Protein AF-A0A2T8JDM4-F1 (afdb_monomer)

Structure (mmCIF, N/CA/C/O backbone):
data_AF-A0A2T8JDM4-F1
#
_entry.id   AF-A0A2T8JDM4-F1
#
loop_
_atom_site.group_PDB
_atom_site.id
_atom_site.type_symbol
_atom_site.label_atom_id
_atom_site.label_alt_id
_atom_site.label_comp_id
_atom_site.label_asym_id
_atom_site.label_entity_id
_atom_site.label_seq_id
_atom_site.pdbx_PDB_ins_code
_atom_site.Cartn_x
_atom_site.Cartn_y
_atom_site.Cartn_z
_atom_site.occupancy
_atom_site.B_iso_or_equiv
_atom_site.auth_seq_id
_atom_site.auth_comp_id
_atom_site.auth_asym_id
_atom_site.auth_atom_id
_atom_site.pdbx_PDB_model_num
ATOM 1 N N . MET A 1 1 ? 8.566 26.951 30.878 1.00 37.31 1 MET A N 1
ATOM 2 C CA . MET A 1 1 ? 9.275 27.744 31.905 1.00 37.31 1 MET A CA 1
ATOM 3 C C . MET A 1 1 ? 8.528 27.582 33.235 1.00 37.31 1 MET A C 1
ATOM 5 O O . MET A 1 1 ? 7.943 28.533 33.718 1.00 37.31 1 MET A O 1
ATOM 9 N N . ALA A 1 2 ? 8.463 26.350 33.760 1.00 45.41 2 ALA A N 1
ATOM 10 C CA . ALA A 1 2 ? 7.690 25.994 34.965 1.00 45.41 2 ALA A CA 1
ATOM 11 C C . ALA A 1 2 ? 8.352 24.861 35.787 1.00 45.41 2 ALA A C 1
ATOM 13 O O . ALA A 1 2 ? 7.748 24.304 36.689 1.00 45.41 2 ALA A O 1
ATOM 14 N N . THR A 1 3 ? 9.597 24.487 35.472 1.00 44.19 3 THR A N 1
ATOM 15 C CA . THR A 1 3 ? 10.302 23.358 36.109 1.00 44.19 3 THR A CA 1
ATOM 16 C C . THR A 1 3 ? 11.145 23.766 37.323 1.00 44.19 3 THR A C 1
ATOM 18 O O . THR A 1 3 ? 11.951 22.973 37.790 1.00 44.19 3 THR A O 1
ATOM 21 N N . PHE A 1 4 ? 11.007 25.000 37.819 1.00 45.81 4 PHE A N 1
ATOM 22 C CA . PHE A 1 4 ? 11.881 25.559 38.861 1.00 45.81 4 PHE A CA 1
ATOM 23 C C . PHE A 1 4 ? 11.129 26.377 39.922 1.00 45.81 4 PHE A C 1
ATOM 25 O O . PHE A 1 4 ? 11.673 27.339 40.457 1.00 45.81 4 PHE A O 1
ATOM 32 N N . GLU A 1 5 ? 9.888 26.010 40.246 1.00 46.06 5 GLU A N 1
ATOM 33 C CA . GLU A 1 5 ? 9.236 26.554 41.443 1.00 46.06 5 GLU A CA 1
ATOM 34 C C . GLU A 1 5 ? 9.543 25.670 42.664 1.00 46.06 5 GLU A C 1
ATOM 36 O O . GLU A 1 5 ? 9.587 24.444 42.585 1.00 46.06 5 GLU A O 1
ATOM 41 N N . ALA A 1 6 ? 9.918 26.333 43.755 1.00 46.22 6 ALA A N 1
ATOM 42 C CA . ALA A 1 6 ? 10.823 25.851 44.791 1.00 46.22 6 ALA A CA 1
ATOM 43 C C . ALA A 1 6 ? 10.269 24.713 45.672 1.00 46.22 6 ALA A C 1
ATOM 45 O O . ALA A 1 6 ? 9.201 24.822 46.269 1.00 46.22 6 ALA A O 1
ATOM 46 N N . VAL A 1 7 ? 11.065 23.650 45.834 1.00 50.78 7 VAL A N 1
ATOM 47 C CA . VAL A 1 7 ? 10.802 22.542 46.766 1.00 50.78 7 VAL A CA 1
ATOM 48 C C . VAL A 1 7 ? 11.234 22.940 48.182 1.00 50.78 7 VAL A C 1
ATOM 50 O O . VAL A 1 7 ? 12.425 23.120 48.440 1.00 50.78 7 VAL A O 1
ATOM 53 N N . GLY A 1 8 ? 10.267 23.046 49.099 1.00 48.44 8 GLY A N 1
ATOM 54 C CA . GLY A 1 8 ? 10.493 23.191 50.540 1.00 48.44 8 GLY A CA 1
ATOM 55 C C . GLY A 1 8 ? 11.137 21.948 51.173 1.00 48.44 8 GLY A C 1
ATOM 56 O O . GLY A 1 8 ? 10.937 20.815 50.729 1.00 48.44 8 GLY A O 1
ATOM 57 N N . GLU A 1 9 ? 11.956 22.167 52.202 1.00 45.47 9 GLU A N 1
ATOM 58 C CA . GLU A 1 9 ? 12.698 21.132 52.928 1.00 45.47 9 GLU A CA 1
ATOM 59 C C . GLU A 1 9 ? 11.760 20.162 53.669 1.00 45.47 9 GLU A C 1
ATOM 61 O O . GLU A 1 9 ? 11.000 20.583 54.535 1.00 45.47 9 GLU A O 1
ATOM 66 N N . GLY A 1 10 ? 11.839 18.854 53.369 1.00 55.75 10 GLY A N 1
ATOM 67 C CA . GLY A 1 10 ? 11.250 17.829 54.246 1.00 55.75 10 GLY A CA 1
ATOM 68 C C . GLY A 1 10 ? 10.734 16.521 53.634 1.00 55.75 10 GLY A C 1
ATOM 69 O O . GLY A 1 10 ? 10.258 15.687 54.395 1.00 55.75 10 GLY A O 1
ATOM 70 N N . VAL A 1 11 ? 10.811 16.289 52.316 1.00 53.16 11 VAL A N 1
ATOM 71 C CA . VAL A 1 11 ? 10.250 15.064 51.696 1.00 53.16 11 VAL A CA 1
ATOM 72 C C . VAL A 1 11 ? 11.348 14.145 51.150 1.00 53.16 11 VAL A C 1
ATOM 74 O O . VAL A 1 11 ? 12.283 14.601 50.489 1.00 53.16 11 VAL A O 1
ATOM 77 N N . THR A 1 12 ? 11.235 12.849 51.453 1.00 55.25 12 THR A N 1
ATOM 78 C CA . THR A 1 12 ? 12.280 11.822 51.301 1.00 55.25 12 THR A CA 1
ATOM 79 C C . THR A 1 12 ? 12.582 11.398 49.860 1.00 55.25 12 THR A C 1
ATOM 81 O O . THR A 1 12 ? 13.657 10.856 49.639 1.00 55.25 12 THR A O 1
ATOM 84 N N . ASP A 1 13 ? 11.744 11.734 48.870 1.00 61.16 13 ASP A N 1
ATOM 85 C CA . ASP A 1 13 ? 11.954 11.358 47.457 1.00 61.16 13 ASP A CA 1
ATOM 86 C C . ASP A 1 13 ? 11.773 12.538 46.482 1.00 61.16 13 ASP A C 1
ATOM 88 O O . ASP A 1 13 ? 10.834 12.612 45.686 1.00 61.16 13 ASP A O 1
ATOM 92 N N . LYS A 1 14 ? 12.719 13.487 46.521 1.00 61.12 14 LYS A N 1
ATOM 93 C CA . LYS A 1 14 ? 12.705 14.718 45.701 1.00 61.12 14 LYS A CA 1
ATOM 94 C C . LYS A 1 14 ? 12.738 14.464 44.184 1.00 61.12 14 LYS A C 1
ATOM 96 O O . LYS A 1 14 ? 12.139 15.223 43.425 1.00 61.12 14 LYS A O 1
ATOM 101 N N . LEU A 1 15 ? 13.427 13.411 43.731 1.00 60.16 15 LEU A N 1
ATOM 102 C CA . LEU A 1 15 ? 13.557 13.091 42.300 1.00 60.16 15 LEU A CA 1
ATOM 103 C C . LEU A 1 15 ? 12.280 12.474 41.720 1.00 60.16 15 LEU A C 1
ATOM 105 O O . LEU A 1 15 ? 11.870 12.856 40.625 1.00 60.16 15 LEU A O 1
ATOM 109 N N . ALA A 1 16 ? 11.635 11.567 42.458 1.00 63.59 16 ALA A N 1
ATOM 110 C CA . ALA A 1 16 ? 10.386 10.947 42.028 1.00 63.59 16 ALA A CA 1
ATOM 111 C C . ALA A 1 16 ? 9.255 11.979 41.955 1.00 63.59 16 ALA A C 1
ATOM 113 O O . ALA A 1 16 ? 8.519 12.000 40.977 1.00 63.59 16 ALA A O 1
ATOM 114 N N . HIS A 1 17 ? 9.172 12.890 42.929 1.00 65.31 17 HIS A N 1
ATOM 115 C CA . HIS A 1 17 ? 8.166 13.954 42.935 1.00 65.31 17 HIS A CA 1
ATOM 116 C C . HIS A 1 17 ? 8.366 14.958 41.790 1.00 65.31 17 HIS A C 1
ATOM 118 O O . HIS A 1 17 ? 7.405 15.318 41.120 1.00 65.31 17 HIS A O 1
ATOM 124 N N . CYS A 1 18 ? 9.610 15.369 41.513 1.00 64.31 18 CYS A N 1
ATOM 125 C CA . CYS A 1 18 ? 9.920 16.307 40.428 1.00 64.31 18 CYS A CA 1
ATOM 126 C C . CYS A 1 18 ? 9.602 15.715 39.044 1.00 64.31 18 CYS A C 1
ATOM 128 O O . CYS A 1 18 ? 8.987 16.376 38.206 1.00 64.31 18 CYS A O 1
ATOM 130 N N . PHE A 1 19 ? 9.957 14.444 38.817 1.00 66.94 19 PHE A N 1
ATOM 131 C CA . PHE A 1 19 ? 9.571 13.756 37.587 1.00 66.94 19 PHE A CA 1
ATOM 132 C C . PHE A 1 19 ? 8.063 13.534 37.520 1.00 66.94 19 PHE A C 1
ATOM 134 O O . PHE A 1 19 ? 7.464 13.810 36.488 1.00 66.94 19 PHE A O 1
ATOM 141 N N . MET A 1 20 ? 7.419 13.072 38.587 1.00 67.50 20 MET A N 1
ATOM 142 C CA . MET A 1 20 ? 5.992 12.761 38.552 1.00 67.50 20 MET A CA 1
ATOM 143 C C . MET A 1 20 ? 5.137 14.018 38.329 1.00 67.50 20 MET A C 1
ATOM 145 O O . MET A 1 20 ? 4.292 13.994 37.440 1.00 67.50 20 MET A O 1
ATOM 149 N N . ASP A 1 21 ? 5.421 15.136 39.005 1.00 65.00 21 ASP A N 1
ATOM 150 C CA . ASP A 1 21 ? 4.707 16.404 38.785 1.00 65.00 21 ASP A CA 1
ATOM 151 C C . ASP A 1 21 ? 5.014 17.027 37.420 1.00 65.00 21 ASP A C 1
ATOM 153 O O . ASP A 1 21 ? 4.105 17.479 36.717 1.00 65.00 21 ASP A O 1
ATOM 157 N N . GLY A 1 22 ? 6.283 17.030 36.998 1.00 67.62 22 GLY A N 1
ATOM 158 C CA . GLY A 1 22 ? 6.678 17.595 35.706 1.00 67.62 22 GLY A CA 1
ATOM 159 C C . GLY A 1 22 ? 6.112 16.807 34.522 1.00 67.62 22 GLY A C 1
ATOM 160 O O . GLY A 1 22 ? 5.637 17.388 33.544 1.00 67.62 22 GLY A O 1
ATOM 161 N N . THR A 1 23 ? 6.104 15.475 34.614 1.00 72.62 23 THR A N 1
ATOM 162 C CA . THR A 1 23 ? 5.611 14.607 33.535 1.00 72.62 23 THR A CA 1
ATOM 163 C C . THR A 1 23 ? 4.085 14.548 33.528 1.00 72.62 23 THR A C 1
ATOM 165 O O . THR A 1 23 ? 3.490 14.635 32.457 1.00 72.62 23 THR A O 1
ATO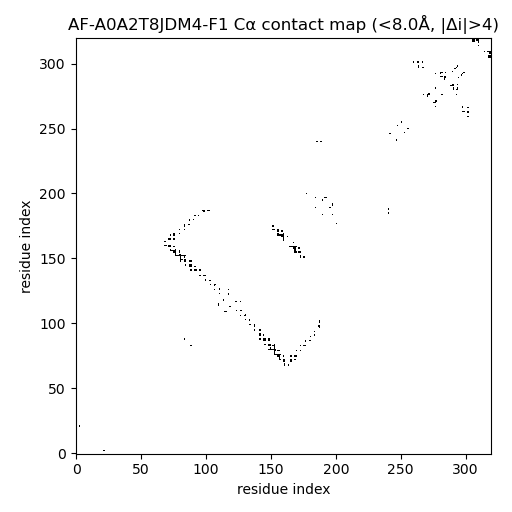M 168 N N . ALA A 1 24 ? 3.428 14.473 34.694 1.00 72.69 24 ALA A N 1
ATOM 169 C CA . ALA A 1 24 ? 1.967 14.445 34.777 1.00 72.69 24 ALA A CA 1
ATOM 170 C C . ALA A 1 24 ? 1.335 15.759 34.298 1.00 72.69 24 ALA A C 1
ATOM 172 O O . ALA A 1 24 ? 0.372 15.720 33.534 1.00 72.69 24 ALA A O 1
ATOM 173 N N . SER A 1 25 ? 1.902 16.913 34.670 1.00 77.56 25 SER A N 1
ATOM 174 C CA . SER A 1 25 ? 1.432 18.221 34.185 1.00 77.56 25 SER A CA 1
ATOM 175 C C . SER A 1 25 ? 1.635 18.389 32.676 1.00 77.56 25 SER A C 1
ATOM 177 O O . SER A 1 25 ? 0.744 18.881 31.985 1.00 77.56 25 SER A O 1
ATOM 179 N N . THR A 1 26 ? 2.759 17.907 32.136 1.00 81.69 26 THR A N 1
ATOM 180 C CA . THR A 1 26 ? 3.024 17.922 30.688 1.00 81.69 26 THR A CA 1
ATOM 181 C C . THR A 1 26 ? 2.065 17.003 29.926 1.00 81.69 26 THR A C 1
ATOM 183 O O . THR A 1 26 ? 1.549 17.390 28.880 1.00 81.69 26 THR A O 1
ATOM 186 N N . ILE A 1 27 ? 1.775 15.806 30.451 1.00 81.50 27 ILE A N 1
ATOM 187 C CA . ILE A 1 27 ? 0.803 14.877 29.854 1.00 81.50 27 ILE A CA 1
ATOM 188 C C . ILE A 1 27 ? -0.611 15.460 29.921 1.00 81.50 27 ILE A C 1
ATOM 190 O O . ILE A 1 27 ? -1.334 15.404 28.930 1.00 81.50 27 ILE A O 1
ATOM 194 N N . ALA A 1 28 ? -1.002 16.059 31.049 1.00 83.81 28 ALA A N 1
ATOM 195 C CA . ALA A 1 28 ? -2.294 16.726 31.183 1.00 83.81 28 ALA A CA 1
ATOM 196 C C . ALA A 1 28 ? -2.435 17.874 30.171 1.00 83.81 28 ALA A C 1
ATOM 198 O O . ALA A 1 28 ? -3.446 17.941 29.476 1.00 83.81 28 ALA A O 1
ATOM 199 N N . GLY A 1 29 ? -1.394 18.701 30.018 1.00 85.88 29 GLY A N 1
ATOM 200 C CA . GLY A 1 29 ? -1.336 19.754 29.003 1.00 85.88 29 GLY A CA 1
ATOM 201 C C . GLY A 1 29 ? -1.393 19.216 27.567 1.00 85.88 29 GLY A C 1
ATOM 202 O O . GLY A 1 29 ? -2.074 19.777 26.713 1.00 85.88 29 GLY A O 1
ATOM 203 N N . ALA A 1 30 ? -0.734 18.090 27.283 1.00 84.62 30 ALA A N 1
ATOM 204 C CA . ALA A 1 30 ? -0.830 17.441 25.977 1.00 84.62 30 ALA A CA 1
ATOM 205 C C . ALA A 1 30 ? -2.253 16.918 25.710 1.00 84.62 30 ALA A C 1
ATOM 207 O O . ALA A 1 30 ? -2.787 17.118 24.622 1.00 84.62 30 ALA A O 1
ATOM 208 N N . CYS A 1 31 ? -2.900 16.309 26.707 1.00 84.88 31 CYS A N 1
ATOM 209 C CA . CYS A 1 31 ? -4.286 15.856 26.610 1.00 84.88 31 CYS A CA 1
ATOM 210 C C . CYS A 1 31 ? -5.265 17.018 26.385 1.00 84.88 31 CYS A C 1
ATOM 212 O O . CYS A 1 31 ? -6.185 16.870 25.582 1.00 84.88 31 CYS A O 1
ATOM 214 N N . THR A 1 32 ? -5.073 18.169 27.042 1.00 90.19 32 THR A N 1
ATOM 215 C CA . THR A 1 32 ? -5.905 19.358 26.794 1.00 90.19 32 THR A CA 1
ATOM 216 C C . THR A 1 32 ? -5.692 19.899 25.387 1.00 90.19 32 THR A C 1
ATOM 218 O O . THR A 1 32 ? -6.669 20.167 24.705 1.00 90.19 32 THR A O 1
ATOM 221 N N . VAL A 1 33 ? -4.449 19.951 24.892 1.00 90.69 33 VAL A N 1
ATOM 222 C CA . VAL A 1 33 ? -4.169 20.380 23.510 1.00 90.69 33 VAL A CA 1
ATOM 223 C C . VAL A 1 33 ? -4.814 19.439 22.490 1.00 90.69 33 VAL A C 1
ATOM 225 O O . VAL A 1 33 ? -5.440 19.903 21.544 1.00 90.69 33 VAL A O 1
ATOM 228 N N . VAL A 1 34 ? -4.710 18.119 22.675 1.00 89.69 34 VAL A N 1
ATOM 229 C CA . VAL A 1 34 ? -5.367 17.146 21.783 1.00 89.69 34 VAL A CA 1
ATOM 230 C C . VAL A 1 34 ? -6.883 17.324 21.814 1.00 89.69 34 VAL A C 1
ATOM 232 O O . VAL A 1 34 ? -7.525 17.262 20.765 1.00 89.69 34 VAL A O 1
ATOM 235 N N . ARG A 1 35 ? -7.459 17.574 22.994 1.00 90.38 35 ARG A N 1
ATOM 236 C CA . ARG A 1 35 ? -8.892 17.826 23.149 1.00 90.38 35 ARG A CA 1
ATOM 237 C C . ARG A 1 35 ? -9.320 19.111 22.442 1.00 90.38 35 ARG A C 1
ATOM 239 O O . ARG A 1 35 ? -10.274 19.052 21.679 1.00 90.38 35 ARG A O 1
ATOM 246 N N . ASP A 1 36 ? -8.594 20.209 22.621 1.00 91.44 36 ASP A N 1
ATOM 247 C CA . ASP A 1 36 ? -8.896 21.497 21.987 1.00 91.44 36 ASP A CA 1
ATOM 248 C C . ASP A 1 36 ? -8.757 21.423 20.462 1.00 91.44 36 ASP A C 1
ATOM 250 O O . ASP A 1 36 ? -9.605 21.929 19.734 1.00 91.44 36 ASP A O 1
ATOM 254 N N . VAL A 1 37 ? -7.726 20.736 19.955 1.00 90.06 37 VAL A N 1
ATOM 255 C CA . VAL A 1 37 ? -7.566 20.499 18.510 1.00 90.06 37 VAL A CA 1
ATOM 256 C C . VAL A 1 37 ? -8.714 19.646 17.976 1.00 90.06 37 VAL A C 1
ATOM 258 O O . VAL A 1 37 ? -9.246 19.937 16.909 1.00 90.06 37 VAL A O 1
ATOM 261 N N . THR A 1 38 ? -9.125 18.614 18.715 1.00 87.25 38 THR A N 1
ATOM 262 C CA . THR A 1 38 ? -10.258 17.764 18.322 1.00 87.25 38 THR A CA 1
ATOM 263 C C . THR A 1 38 ? -11.555 18.568 18.276 1.00 87.25 38 THR A C 1
ATOM 265 O O . THR A 1 38 ? -12.305 18.446 17.310 1.00 87.25 38 THR A O 1
ATOM 268 N N . ASP A 1 39 ? -11.794 19.412 19.278 1.00 91.31 39 ASP A N 1
ATOM 269 C CA . ASP A 1 39 ? -12.979 20.264 19.375 1.00 91.31 39 ASP A CA 1
ATOM 270 C C . ASP A 1 39 ? -13.014 21.301 18.244 1.00 91.31 39 ASP A C 1
ATOM 272 O O . ASP A 1 39 ? -14.009 21.426 17.530 1.00 91.31 39 ASP A O 1
ATOM 276 N N . PHE A 1 40 ? -11.876 21.948 17.977 1.00 90.25 40 PHE A N 1
ATOM 277 C CA . PHE A 1 40 ? -11.710 22.856 16.846 1.00 90.25 40 PHE A CA 1
ATOM 278 C C . PHE A 1 40 ? -11.967 22.163 15.503 1.00 90.25 40 PHE A C 1
ATOM 280 O O . PHE A 1 40 ? -12.685 22.703 14.660 1.00 90.25 40 PHE A O 1
ATOM 287 N N . CYS A 1 41 ? -11.412 20.966 15.288 1.00 87.19 41 CYS A N 1
ATOM 288 C CA . CYS A 1 41 ? -11.654 20.184 14.078 1.00 87.19 41 CYS A CA 1
ATOM 289 C C . CYS A 1 41 ? -13.131 19.803 13.935 1.00 87.19 41 CYS A C 1
ATOM 291 O O . CYS A 1 41 ? -13.668 19.889 12.832 1.00 87.19 41 CYS A O 1
ATOM 293 N N . PHE A 1 42 ? -13.787 19.410 15.027 1.00 89.31 42 PHE A N 1
ATOM 294 C CA . PHE A 1 42 ? -15.197 19.030 15.020 1.00 89.31 42 PHE A CA 1
ATOM 295 C C . PHE A 1 42 ? -16.073 20.233 14.660 1.00 89.31 42 PHE A C 1
ATOM 297 O O . PHE A 1 42 ? -16.827 20.176 13.691 1.00 89.31 42 PHE A O 1
ATOM 304 N N . HIS A 1 43 ? -15.903 21.359 15.353 1.00 87.06 43 HIS A N 1
ATOM 305 C CA . HIS A 1 43 ? -16.659 22.580 15.080 1.00 87.06 43 HIS A CA 1
ATOM 306 C C . HIS A 1 43 ? -16.403 23.139 13.677 1.00 87.06 43 HIS A C 1
ATOM 308 O O . HIS A 1 43 ? -17.350 23.519 12.990 1.00 87.06 43 HIS A O 1
ATOM 314 N N . SER A 1 44 ? -15.149 23.127 13.219 1.00 88.12 44 SER A N 1
ATOM 315 C CA . SER A 1 44 ? -14.799 23.577 11.866 1.00 88.12 44 SER A CA 1
ATOM 316 C C . SER A 1 44 ? -15.409 22.677 10.792 1.00 88.12 44 SER A C 1
ATOM 318 O O . SER A 1 44 ? -15.868 23.174 9.767 1.00 88.12 44 SER A O 1
ATOM 320 N N . TYR A 1 45 ? -15.439 21.360 11.018 1.00 87.62 45 TYR A N 1
ATOM 321 C CA . TYR A 1 45 ? -16.040 20.408 10.089 1.00 87.62 45 TYR A CA 1
ATOM 322 C C . TYR A 1 45 ? -17.549 20.620 9.957 1.00 87.62 45 TYR A C 1
ATOM 324 O O . TYR A 1 45 ? -18.036 20.730 8.837 1.00 87.62 45 TYR A O 1
ATOM 332 N N . PHE A 1 46 ? -18.281 20.723 11.072 1.00 87.19 46 PHE A N 1
ATOM 333 C CA . PHE A 1 46 ? -19.728 20.962 11.018 1.00 87.19 46 PHE A CA 1
ATOM 334 C C . PHE A 1 46 ? -20.053 22.311 10.395 1.00 87.19 46 PHE A C 1
ATOM 336 O O . PHE A 1 46 ? -20.884 22.364 9.499 1.00 87.19 46 PHE A O 1
ATOM 343 N N . SER A 1 47 ? -19.322 23.363 10.767 1.00 88.00 47 SER A N 1
ATOM 344 C CA . SER A 1 47 ? -19.502 24.674 10.147 1.00 88.00 47 SER A CA 1
ATOM 345 C C . SER A 1 47 ? -19.278 24.628 8.632 1.00 88.00 47 SER A C 1
ATOM 347 O O . SER A 1 47 ? -20.058 25.210 7.890 1.00 88.00 47 SER A O 1
ATOM 349 N N . PHE A 1 48 ? -18.256 23.906 8.157 1.00 87.94 48 PHE A N 1
ATOM 350 C CA . PHE A 1 48 ? -18.010 23.721 6.725 1.00 87.94 48 PHE A CA 1
ATOM 351 C C . PHE A 1 48 ? -19.103 22.899 6.026 1.00 87.94 48 PHE A C 1
ATOM 353 O O . PHE A 1 48 ? -19.464 23.198 4.889 1.00 87.94 48 PHE A O 1
ATOM 360 N N . MET A 1 49 ? -19.620 21.859 6.685 1.00 83.00 49 MET A N 1
ATOM 361 C CA . MET A 1 49 ? -20.712 21.044 6.151 1.00 83.00 49 MET A CA 1
ATOM 362 C C . MET A 1 49 ? -22.018 21.839 6.066 1.00 83.00 49 MET A C 1
ATOM 364 O O . MET A 1 49 ? -22.703 21.736 5.054 1.00 83.00 49 MET A O 1
ATOM 368 N N . ASP A 1 50 ? -22.330 22.664 7.066 1.00 85.38 50 ASP A N 1
ATOM 369 C CA . ASP A 1 50 ? -23.496 23.554 7.054 1.00 85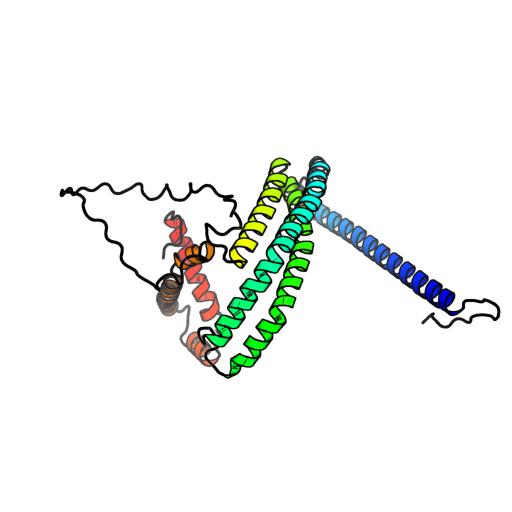.38 50 ASP A CA 1
ATOM 370 C C . ASP A 1 50 ? -23.392 24.575 5.909 1.00 85.38 50 ASP A C 1
ATOM 372 O O . ASP A 1 50 ? -24.326 24.729 5.123 1.00 85.38 50 ASP A O 1
ATOM 376 N N . ASP A 1 51 ? -22.212 25.174 5.727 1.00 85.56 51 ASP A N 1
ATOM 377 C CA . ASP A 1 51 ? -21.896 26.081 4.616 1.00 85.56 51 ASP A CA 1
ATOM 378 C C . ASP A 1 51 ? -22.066 25.422 3.234 1.00 85.56 51 ASP A C 1
ATOM 380 O O . ASP A 1 51 ? -22.424 26.080 2.255 1.00 85.56 51 ASP A O 1
ATOM 384 N N . LEU A 1 52 ? -21.740 24.129 3.123 1.00 81.19 52 LEU A N 1
ATOM 385 C CA . LEU A 1 52 ? -21.928 23.344 1.901 1.00 81.19 52 LEU A CA 1
ATOM 386 C C . LEU A 1 52 ? -23.404 23.042 1.647 1.00 81.19 52 LEU A C 1
ATOM 388 O O . LEU A 1 52 ? -23.832 23.093 0.496 1.00 81.19 52 LEU A O 1
ATOM 392 N N . ILE A 1 53 ? -24.164 22.736 2.700 1.00 77.25 53 ILE A N 1
ATOM 393 C CA . ILE A 1 53 ? -25.608 22.493 2.619 1.00 77.25 53 ILE A CA 1
ATOM 394 C C . ILE A 1 53 ? -26.328 23.771 2.176 1.00 77.25 53 ILE A C 1
ATOM 396 O O . ILE A 1 53 ? -27.182 23.704 1.300 1.00 77.25 53 ILE A O 1
ATOM 400 N N . GLU A 1 54 ? -25.950 24.936 2.709 1.00 81.62 54 GLU A N 1
ATOM 401 C CA . GLU A 1 54 ? -26.547 26.227 2.336 1.00 81.62 54 GLU A CA 1
ATOM 402 C C . GLU A 1 54 ? -26.225 26.640 0.886 1.00 81.62 54 GLU A C 1
ATOM 404 O O . GLU A 1 54 ? -27.024 27.305 0.230 1.00 81.62 54 GLU A O 1
ATOM 409 N N . LYS A 1 55 ? -25.065 26.224 0.358 1.00 78.62 55 LYS A N 1
ATOM 410 C CA . LYS A 1 55 ? -24.645 26.485 -1.033 1.00 78.62 55 LYS A CA 1
ATOM 411 C C . LYS A 1 55 ? -25.197 25.479 -2.048 1.00 78.62 55 LYS A C 1
ATOM 413 O O . LYS A 1 55 ? -25.046 25.712 -3.249 1.00 78.62 55 LYS A O 1
ATOM 418 N N . MET A 1 56 ? -25.785 24.372 -1.598 1.00 73.69 56 MET A N 1
ATOM 419 C CA . MET A 1 56 ? -26.366 23.356 -2.475 1.00 73.69 56 MET A CA 1
ATOM 420 C C . MET A 1 56 ? -27.668 23.902 -3.084 1.00 73.69 56 MET A C 1
ATOM 422 O O . MET A 1 56 ? -28.546 24.379 -2.369 1.00 73.69 56 MET A O 1
ATOM 426 N N . GLY A 1 57 ? -27.774 23.899 -4.417 1.00 70.00 57 GLY A N 1
ATOM 427 C CA . GLY A 1 57 ? -28.966 24.393 -5.118 1.00 70.00 57 GLY A CA 1
ATOM 428 C C . GLY A 1 57 ? -30.179 23.479 -4.906 1.00 70.00 57 GLY A C 1
ATOM 429 O O . GLY A 1 57 ? -30.009 22.285 -4.680 1.00 70.00 57 GLY A O 1
ATOM 430 N N . GLU A 1 58 ? -31.400 24.019 -5.030 1.00 64.44 58 GLU A N 1
ATOM 431 C CA . GLU A 1 58 ? -32.664 23.296 -4.757 1.00 64.44 58 GLU A CA 1
ATOM 432 C C . GLU A 1 58 ? -32.865 21.996 -5.575 1.00 64.44 58 GLU A C 1
ATOM 434 O O . GLU A 1 58 ? -33.693 21.166 -5.204 1.00 64.44 58 GLU A O 1
ATOM 439 N N . ASP A 1 59 ? -32.089 21.788 -6.646 1.00 62.09 59 ASP A N 1
ATOM 440 C CA . ASP A 1 59 ? -32.154 20.619 -7.537 1.00 62.09 59 ASP A CA 1
ATOM 441 C C . ASP A 1 59 ? -31.107 19.519 -7.240 1.00 62.09 59 ASP A C 1
ATOM 443 O O . ASP A 1 59 ? -31.133 18.460 -7.875 1.00 62.09 59 ASP A O 1
ATOM 447 N N . GLU A 1 60 ? -30.175 19.718 -6.297 1.00 62.97 60 GLU A N 1
ATOM 448 C CA . GLU A 1 60 ? -29.201 18.684 -5.914 1.00 62.97 60 GLU A CA 1
ATOM 449 C C . GLU A 1 60 ? -29.712 17.868 -4.722 1.00 62.97 60 GLU A C 1
ATOM 451 O O . GLU A 1 60 ? -29.838 18.350 -3.598 1.00 62.97 60 GLU A O 1
ATOM 456 N N . THR A 1 61 ? -30.004 16.585 -4.956 1.00 60.25 61 THR A N 1
ATOM 457 C CA . THR A 1 61 ? -30.361 15.665 -3.872 1.00 60.25 61 THR A CA 1
ATOM 458 C C . THR A 1 61 ? -29.153 15.475 -2.951 1.00 60.25 61 THR A C 1
ATOM 460 O O . THR A 1 61 ? -28.094 15.069 -3.450 1.00 60.25 61 THR A O 1
ATOM 463 N N . PRO A 1 62 ? -29.283 15.697 -1.630 1.00 61.78 62 PRO A N 1
ATOM 464 C CA . PRO A 1 62 ? -28.190 15.464 -0.701 1.00 61.78 62 PRO A CA 1
ATOM 465 C C . PRO A 1 62 ? -27.725 14.010 -0.803 1.00 61.78 62 PRO A C 1
ATOM 467 O O . PRO A 1 62 ? -28.517 13.091 -1.028 1.00 61.78 62 PRO A O 1
ATOM 470 N N . LEU A 1 63 ? -26.418 13.795 -0.656 1.00 58.34 63 LEU A N 1
ATOM 471 C CA . LEU A 1 63 ? -25.847 12.455 -0.662 1.00 58.34 63 LEU A CA 1
ATOM 472 C C . LEU A 1 63 ? -26.417 11.686 0.543 1.00 58.34 63 LEU A C 1
ATOM 474 O O . LEU A 1 63 ? -25.985 11.900 1.674 1.00 58.34 63 LEU A O 1
ATOM 478 N N . ASP A 1 64 ? -27.400 10.812 0.311 1.00 56.28 64 ASP A N 1
ATOM 479 C CA . ASP A 1 64 ? -28.056 10.014 1.352 1.00 56.28 64 ASP A CA 1
ATOM 480 C C . ASP A 1 64 ? -27.070 8.997 1.953 1.00 56.28 64 ASP A C 1
ATOM 482 O O . ASP A 1 64 ? -27.002 7.821 1.576 1.00 56.28 64 ASP A O 1
ATOM 486 N N . ILE A 1 65 ? -26.287 9.450 2.930 1.00 63.41 65 ILE A N 1
ATOM 487 C CA . ILE A 1 65 ? -25.492 8.605 3.817 1.00 63.41 65 ILE A CA 1
ATOM 488 C C . ILE A 1 65 ? -26.489 7.845 4.695 1.00 63.41 65 ILE A C 1
ATOM 490 O O . ILE A 1 65 ? -26.900 8.294 5.765 1.00 63.41 65 ILE A O 1
ATOM 494 N N . LYS A 1 66 ? -26.922 6.672 4.224 1.00 65.62 66 LYS A N 1
ATOM 495 C CA . LYS A 1 66 ? -27.841 5.799 4.958 1.00 65.62 66 LYS A CA 1
ATOM 496 C C . LYS A 1 66 ? -27.151 5.278 6.222 1.00 65.62 66 LYS A C 1
ATOM 498 O O . LYS A 1 66 ? -26.476 4.247 6.213 1.00 65.62 66 LYS A O 1
ATOM 503 N N . LEU A 1 67 ? -27.385 5.983 7.329 1.00 67.69 67 LEU A N 1
ATOM 504 C CA . LEU A 1 67 ? -26.853 5.700 8.668 1.00 67.69 67 LEU A CA 1
ATOM 505 C C . LEU A 1 67 ? -27.124 4.258 9.136 1.00 67.69 67 LEU A C 1
ATOM 507 O O . LEU A 1 67 ? -26.389 3.712 9.954 1.00 67.69 67 LEU A O 1
ATOM 511 N N . SER A 1 68 ? -28.148 3.608 8.580 1.00 74.31 68 SER A N 1
ATOM 512 C CA . SER A 1 68 ? -28.503 2.214 8.858 1.00 74.31 68 SER A CA 1
ATOM 513 C C . SER A 1 68 ? -27.452 1.189 8.406 1.00 74.31 68 SER A C 1
ATOM 515 O O . SER A 1 68 ? -27.402 0.092 8.968 1.00 74.31 68 SER A O 1
ATOM 517 N N . TYR A 1 69 ? -26.585 1.520 7.440 1.00 74.62 69 TYR A N 1
ATOM 518 C CA . TYR A 1 69 ? -25.496 0.636 6.995 1.00 74.62 69 TYR A CA 1
ATOM 519 C C . TYR A 1 69 ? -24.196 0.825 7.783 1.00 74.62 69 TYR A C 1
ATOM 521 O O . TYR A 1 69 ? -23.350 -0.067 7.783 1.00 74.62 69 TYR A O 1
ATOM 529 N N . LEU A 1 70 ? -24.071 1.933 8.512 1.00 79.94 70 LEU A N 1
ATOM 530 C CA . LEU A 1 70 ? -22.924 2.285 9.349 1.00 79.94 70 LEU A CA 1
ATOM 531 C C . LEU A 1 70 ? -22.632 1.257 10.468 1.00 79.94 70 LEU A C 1
ATOM 533 O O . LEU A 1 70 ? -21.481 0.843 10.603 1.00 79.94 70 LEU A O 1
ATOM 537 N N . PRO A 1 71 ? -23.621 0.743 11.231 1.00 83.00 71 PRO A N 1
ATOM 538 C CA . PRO A 1 71 ? -23.347 -0.307 12.215 1.00 83.00 71 PRO A CA 1
ATOM 539 C C . PRO A 1 71 ? -22.928 -1.627 11.555 1.00 83.00 71 PRO A C 1
ATOM 541 O O . PRO A 1 71 ? -22.100 -2.357 12.096 1.00 83.00 71 PRO A O 1
ATOM 544 N N . ARG A 1 72 ? -23.454 -1.938 10.362 1.00 82.44 72 ARG A N 1
ATOM 545 C CA . ARG A 1 72 ? -23.088 -3.160 9.629 1.00 82.44 72 ARG A CA 1
ATOM 546 C C . ARG A 1 72 ? -21.659 -3.089 9.096 1.00 82.44 72 ARG A C 1
ATOM 548 O O . ARG A 1 72 ? -20.930 -4.069 9.215 1.00 82.44 72 ARG A O 1
ATOM 555 N N . SER A 1 73 ? -21.242 -1.947 8.552 1.00 86.75 73 SER A N 1
ATOM 556 C CA . SER A 1 73 ? -19.864 -1.743 8.097 1.00 86.75 73 SER A CA 1
ATOM 557 C C . SER A 1 73 ? -18.868 -1.685 9.257 1.00 86.75 73 SER A C 1
ATOM 559 O O . SER A 1 73 ? -17.777 -2.244 9.144 1.00 86.75 73 SER A O 1
ATOM 561 N N . ALA A 1 74 ? -19.256 -1.101 10.396 1.00 88.00 74 ALA A N 1
ATOM 562 C CA . ALA A 1 74 ? -18.448 -1.106 11.614 1.00 88.00 74 ALA A CA 1
ATOM 563 C C . ALA A 1 74 ? -18.200 -2.533 12.135 1.00 88.00 74 ALA A C 1
ATOM 565 O O . ALA A 1 74 ? -17.070 -2.863 12.490 1.00 88.00 74 ALA A O 1
ATOM 566 N N . LEU A 1 75 ? -19.216 -3.406 12.111 1.00 88.75 75 LEU A N 1
ATOM 567 C CA . LEU A 1 75 ? -19.051 -4.824 12.456 1.00 88.75 75 LEU A CA 1
ATOM 568 C C . LEU A 1 75 ? -18.086 -5.544 11.503 1.00 88.75 75 LEU A C 1
ATOM 570 O O . LEU A 1 75 ? -17.248 -6.315 11.967 1.00 88.75 75 LEU A O 1
ATOM 574 N N . VAL A 1 76 ? -18.154 -5.274 10.192 1.00 91.31 76 VAL A N 1
ATOM 575 C CA . VAL A 1 76 ? -17.184 -5.825 9.226 1.00 91.31 76 VAL A CA 1
ATOM 576 C C . VAL A 1 76 ? -15.775 -5.359 9.553 1.00 91.31 76 VAL A C 1
ATOM 578 O O . VAL A 1 76 ? -14.883 -6.194 9.623 1.00 91.31 76 VAL A O 1
ATOM 581 N N . ALA A 1 77 ? -15.564 -4.060 9.784 1.00 91.62 77 ALA A N 1
ATOM 582 C CA . ALA A 1 77 ? -14.247 -3.532 10.136 1.00 91.62 77 ALA A CA 1
ATOM 583 C C . ALA A 1 77 ? -13.708 -4.183 11.419 1.00 91.62 77 ALA A C 1
ATOM 585 O O . ALA A 1 77 ? -12.550 -4.589 11.468 1.00 91.62 77 ALA A O 1
ATOM 586 N N . PHE A 1 78 ? -14.560 -4.344 12.434 1.00 92.06 78 PHE A N 1
ATOM 587 C CA . PHE A 1 78 ? -14.179 -4.951 13.708 1.00 92.06 78 PHE A CA 1
ATOM 588 C C . PHE A 1 78 ? -13.778 -6.425 13.579 1.00 92.06 78 PHE A C 1
ATOM 590 O O . PHE A 1 78 ? -12.924 -6.886 14.327 1.00 92.06 78 PHE A O 1
ATOM 597 N N . VAL A 1 79 ? -14.363 -7.164 12.633 1.00 92.06 79 VAL A N 1
ATOM 598 C CA . VAL A 1 79 ? -13.974 -8.552 12.339 1.00 92.06 79 VAL A CA 1
ATOM 599 C C . VAL A 1 79 ? -12.759 -8.606 11.410 1.00 92.06 79 VAL A C 1
ATOM 601 O O . VAL A 1 79 ? -11.853 -9.405 11.634 1.00 92.06 79 VAL A O 1
ATOM 604 N N . ALA A 1 80 ? -12.708 -7.751 10.390 1.00 92.25 80 ALA A N 1
ATOM 605 C CA . ALA A 1 80 ? -11.666 -7.771 9.371 1.00 92.25 80 ALA A CA 1
ATOM 606 C C . ALA A 1 80 ? -10.305 -7.328 9.913 1.00 92.25 80 ALA A C 1
ATOM 608 O O . ALA A 1 80 ? -9.307 -7.971 9.621 1.00 92.25 80 ALA A O 1
ATOM 609 N N . VAL A 1 81 ? -10.252 -6.289 10.753 1.00 93.56 81 VAL A N 1
ATOM 610 C CA . VAL A 1 81 ? -8.996 -5.794 11.342 1.00 93.56 81 VAL A CA 1
ATOM 611 C C . VAL A 1 81 ? -8.232 -6.874 12.121 1.00 93.56 81 VAL A C 1
ATOM 613 O O . VAL A 1 81 ? -7.076 -7.111 11.783 1.00 93.56 81 VAL A O 1
ATOM 616 N N . PRO A 1 82 ? -8.799 -7.567 13.129 1.00 93.62 82 PRO A N 1
ATOM 617 C CA . PRO A 1 82 ? -8.049 -8.582 13.862 1.00 93.62 82 PRO A CA 1
ATOM 618 C C . PRO A 1 82 ? -7.670 -9.769 12.973 1.00 93.62 82 PRO A C 1
ATOM 620 O O . PRO A 1 82 ? -6.573 -10.300 13.119 1.00 93.62 82 PRO A O 1
ATOM 623 N N . VAL A 1 83 ? -8.534 -10.172 12.036 1.00 92.75 83 VAL A N 1
ATOM 624 C CA . VAL A 1 83 ? -8.237 -11.278 11.115 1.00 92.75 83 VAL A CA 1
ATOM 625 C C . VAL A 1 83 ? -7.086 -10.916 10.177 1.00 92.75 83 VAL A C 1
ATOM 627 O O . VAL A 1 83 ? -6.135 -11.690 10.079 1.00 92.75 83 VAL A O 1
ATOM 630 N N . ASP A 1 84 ? -7.123 -9.741 9.548 1.00 93.00 84 ASP A N 1
ATOM 631 C CA . ASP A 1 84 ? -6.063 -9.266 8.657 1.00 93.00 84 ASP A CA 1
ATOM 632 C C . ASP A 1 84 ? -4.753 -9.080 9.422 1.00 93.00 84 ASP A C 1
ATOM 634 O O . ASP A 1 84 ? -3.715 -9.559 8.969 1.00 93.00 84 ASP A O 1
ATOM 638 N N . VAL A 1 85 ? -4.787 -8.466 10.612 1.00 93.00 85 VAL A N 1
ATOM 639 C CA . VAL A 1 85 ? -3.600 -8.293 11.465 1.00 93.00 85 VAL A CA 1
ATOM 640 C C . VAL A 1 85 ? -2.977 -9.639 11.806 1.00 93.00 85 VAL A C 1
ATOM 642 O O . VAL A 1 85 ? -1.768 -9.805 11.642 1.00 93.00 85 VAL A O 1
ATOM 645 N N . LEU A 1 86 ? -3.774 -10.619 12.234 1.00 92.50 86 LEU A N 1
ATOM 646 C CA . LEU A 1 86 ? -3.266 -11.944 12.581 1.00 92.50 86 LEU A CA 1
ATOM 647 C C . LEU A 1 86 ? -2.725 -12.685 11.354 1.00 92.50 86 LEU A C 1
ATOM 649 O O . LEU A 1 86 ? -1.608 -13.199 11.401 1.00 92.50 86 LEU A O 1
ATOM 653 N N . MET A 1 87 ? -3.473 -12.718 10.250 1.00 91.44 87 MET A N 1
ATOM 654 C CA . MET A 1 87 ? -3.101 -13.482 9.056 1.00 91.44 87 MET A CA 1
ATOM 655 C C . MET A 1 87 ? -1.901 -12.877 8.324 1.00 91.44 87 MET A C 1
ATOM 657 O O . MET A 1 87 ? -0.937 -13.588 8.038 1.00 91.44 87 MET A O 1
ATOM 661 N N . ILE A 1 88 ? -1.918 -11.570 8.051 1.00 91.31 88 ILE A N 1
ATOM 662 C CA . ILE A 1 88 ? -0.836 -10.873 7.339 1.00 91.31 88 ILE A CA 1
ATOM 663 C C . ILE A 1 88 ? 0.451 -10.936 8.165 1.00 91.31 88 ILE A C 1
ATOM 665 O O . ILE A 1 88 ? 1.507 -11.275 7.628 1.00 91.31 88 ILE A O 1
ATOM 669 N N . SER A 1 89 ? 0.366 -10.706 9.480 1.00 91.88 89 SER A N 1
ATOM 670 C CA . SER A 1 89 ? 1.538 -10.784 10.360 1.00 91.88 89 SER A CA 1
ATOM 671 C C . SER A 1 89 ? 2.075 -12.210 10.478 1.00 91.88 89 SER A C 1
ATOM 673 O O . SER A 1 89 ? 3.288 -12.400 10.436 1.00 91.88 89 SER A O 1
ATOM 675 N N . ALA A 1 90 ? 1.209 -13.226 10.570 1.00 90.25 90 ALA A N 1
ATOM 676 C CA . ALA A 1 90 ? 1.640 -14.624 10.602 1.00 90.25 90 ALA A CA 1
ATOM 677 C C . ALA A 1 90 ? 2.362 -15.025 9.306 1.00 90.25 90 ALA A C 1
ATOM 679 O O . ALA A 1 90 ? 3.443 -15.615 9.361 1.00 90.25 90 ALA A O 1
ATOM 680 N N . VAL A 1 91 ? 1.815 -14.652 8.143 1.00 88.50 91 VAL A N 1
ATOM 681 C CA . VAL A 1 91 ? 2.449 -14.896 6.837 1.00 88.50 91 VAL A CA 1
ATOM 682 C C . VAL A 1 91 ? 3.791 -14.169 6.743 1.00 88.50 91 VAL A C 1
ATOM 684 O O . VAL A 1 91 ? 4.780 -14.773 6.323 1.00 88.50 91 VAL A O 1
ATOM 687 N N . ALA A 1 92 ? 3.855 -12.904 7.167 1.00 89.56 92 ALA A N 1
ATOM 688 C CA . ALA A 1 92 ? 5.081 -12.113 7.151 1.00 89.56 92 ALA A CA 1
ATOM 689 C C . ALA A 1 92 ? 6.164 -12.705 8.065 1.00 89.56 92 ALA A C 1
ATOM 691 O O . ALA A 1 92 ? 7.300 -12.876 7.627 1.00 89.56 92 ALA A O 1
ATOM 692 N N . LEU A 1 93 ? 5.822 -13.079 9.302 1.00 89.94 93 LEU A N 1
ATOM 693 C CA . LEU A 1 93 ? 6.756 -13.676 10.262 1.00 89.94 93 LEU A CA 1
ATOM 694 C C . LEU A 1 93 ? 7.254 -15.049 9.808 1.00 89.94 93 LEU A C 1
ATOM 696 O O . LEU A 1 93 ? 8.443 -15.332 9.921 1.00 89.94 93 LEU A O 1
ATOM 700 N N . TRP A 1 94 ? 6.373 -15.882 9.251 1.00 87.81 94 TRP A N 1
ATOM 701 C CA . TRP A 1 94 ? 6.747 -17.208 8.759 1.00 87.81 94 TRP A CA 1
ATOM 702 C C . TRP A 1 94 ? 7.669 -17.137 7.535 1.00 87.81 94 TRP A C 1
ATOM 704 O O . TRP A 1 94 ? 8.620 -17.907 7.410 1.00 87.81 94 TRP A O 1
ATOM 714 N N . LYS A 1 95 ? 7.407 -16.199 6.617 1.00 86.19 95 LYS A N 1
ATOM 715 C CA . LYS A 1 95 ? 8.156 -16.059 5.358 1.00 86.19 95 LYS A CA 1
ATOM 716 C C . LYS A 1 95 ? 9.412 -15.201 5.475 1.00 86.19 95 LYS A C 1
ATOM 718 O O . LYS A 1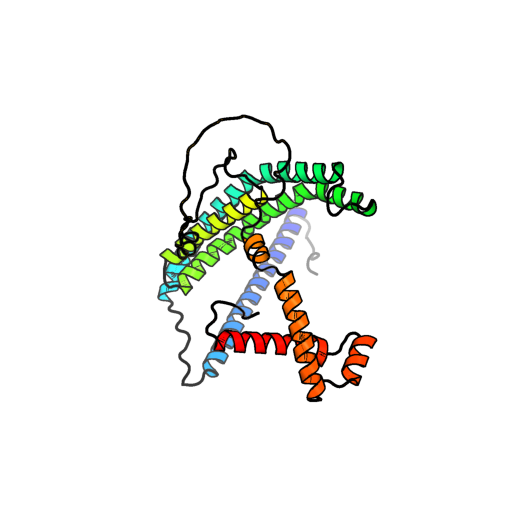 95 ? 10.323 -15.359 4.659 1.00 86.19 95 LYS A O 1
ATOM 723 N N . SER A 1 96 ? 9.485 -14.330 6.478 1.00 88.00 96 SER A N 1
ATOM 724 C CA . SER A 1 96 ? 10.599 -13.405 6.706 1.00 88.00 96 SER A CA 1
ATOM 725 C C . SER A 1 96 ? 11.972 -14.100 6.804 1.00 88.00 96 SER A C 1
ATOM 727 O O . SER A 1 96 ? 12.875 -13.701 6.063 1.00 88.00 96 SER A O 1
ATOM 729 N N . PRO A 1 97 ? 12.156 -15.203 7.565 1.00 86.19 97 PRO A N 1
ATOM 730 C CA . PRO A 1 97 ? 13.436 -15.916 7.616 1.00 86.19 97 PRO A CA 1
ATOM 731 C C . PRO A 1 97 ? 13.870 -16.457 6.249 1.00 86.19 97 PRO A C 1
ATOM 733 O O . PRO A 1 97 ? 15.038 -16.369 5.869 1.00 86.19 97 PRO A O 1
ATOM 736 N N . CYS A 1 98 ? 12.919 -16.981 5.469 1.00 82.75 98 CYS A N 1
ATOM 737 C CA . CYS A 1 98 ? 13.190 -17.468 4.121 1.00 82.75 98 CYS A CA 1
ATOM 738 C C . CYS A 1 98 ? 13.546 -16.329 3.155 1.00 82.75 98 CYS A C 1
ATOM 740 O O . CYS A 1 98 ? 14.399 -16.525 2.287 1.00 82.75 98 CYS A O 1
ATOM 742 N N . MET A 1 99 ? 12.912 -15.156 3.294 1.00 83.50 99 MET A N 1
ATOM 743 C CA . MET A 1 99 ? 13.218 -13.965 2.490 1.00 83.50 99 MET A CA 1
ATOM 744 C C . MET A 1 99 ? 14.615 -13.448 2.791 1.00 83.50 99 MET A C 1
ATOM 746 O O . MET A 1 99 ? 15.363 -13.123 1.869 1.00 83.50 99 MET A O 1
ATOM 750 N N . LEU A 1 100 ? 14.979 -13.427 4.072 1.00 87.38 100 LEU A N 1
ATOM 751 C CA . LEU A 1 100 ? 16.288 -12.990 4.520 1.00 87.38 100 LEU A CA 1
ATOM 752 C C . LEU A 1 100 ? 17.379 -13.888 3.937 1.00 87.38 100 LEU A C 1
ATOM 754 O O . LEU A 1 100 ? 18.247 -13.384 3.235 1.00 87.38 100 LEU A O 1
AT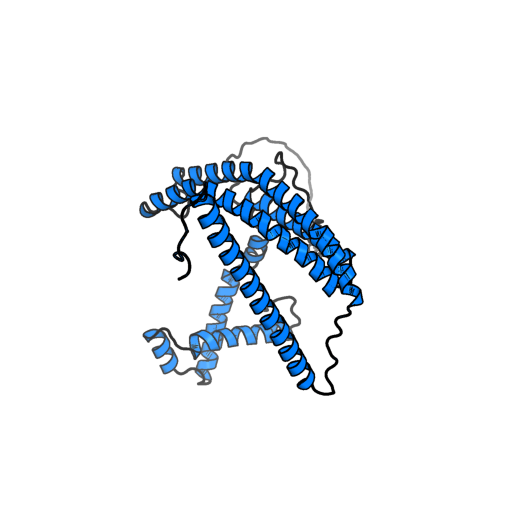OM 758 N N . LEU A 1 101 ? 17.284 -15.207 4.129 1.00 84.88 101 LEU A N 1
ATOM 759 C CA . LEU A 1 101 ? 18.304 -16.153 3.661 1.00 84.88 101 LEU A CA 1
ATOM 760 C C . LEU A 1 101 ? 18.440 -16.176 2.132 1.00 84.88 101 LEU A C 1
ATOM 762 O O . LEU A 1 101 ? 19.549 -16.086 1.612 1.00 84.88 101 LEU A O 1
ATOM 766 N N . LYS A 1 102 ? 17.324 -16.260 1.394 1.00 81.81 102 LYS A N 1
AT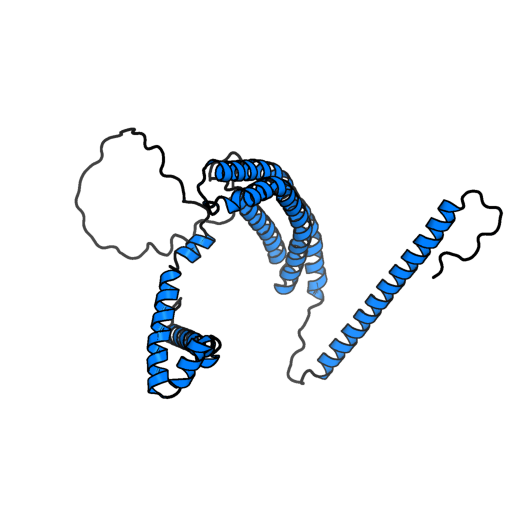OM 767 C CA . LYS A 1 102 ? 17.364 -16.307 -0.079 1.00 81.81 102 LYS A CA 1
ATOM 768 C C . LYS A 1 102 ? 17.784 -14.982 -0.700 1.00 81.81 102 LYS A C 1
ATOM 770 O O . LYS A 1 102 ? 18.510 -14.985 -1.690 1.00 81.81 102 LYS A O 1
ATOM 775 N N . GLY A 1 103 ? 17.296 -13.867 -0.161 1.00 81.00 103 GLY A N 1
ATOM 776 C CA . GLY A 1 103 ? 17.676 -12.541 -0.635 1.00 81.00 103 GLY A CA 1
ATOM 777 C C . GLY A 1 103 ? 19.157 -12.281 -0.397 1.00 81.00 103 GLY A C 1
ATOM 778 O O . GLY A 1 103 ? 19.856 -11.886 -1.323 1.00 81.00 103 GLY A O 1
ATOM 779 N N . TRP A 1 104 ? 19.654 -12.627 0.794 1.00 84.25 104 TRP A N 1
ATOM 780 C CA . TRP A 1 104 ? 21.071 -12.520 1.127 1.00 84.25 104 TRP A CA 1
ATOM 781 C C . TRP A 1 104 ? 21.933 -13.380 0.201 1.00 84.25 104 TRP A C 1
ATOM 783 O O . TRP A 1 104 ? 22.893 -12.875 -0.374 1.00 84.25 104 TRP A O 1
ATOM 793 N N . GLN A 1 105 ? 21.567 -14.650 -0.009 1.00 82.94 105 GLN A N 1
ATOM 794 C CA . GLN A 1 105 ? 22.297 -15.535 -0.919 1.00 82.94 105 GLN A CA 1
ATOM 795 C C . GLN A 1 105 ? 22.406 -14.935 -2.330 1.00 82.94 105 GLN A C 1
ATOM 797 O O . GLN A 1 105 ? 23.489 -14.940 -2.905 1.00 82.94 105 GLN A O 1
ATOM 802 N N . ARG A 1 106 ? 21.320 -14.364 -2.862 1.00 76.38 106 ARG A N 1
ATOM 803 C CA . ARG A 1 106 ? 21.317 -13.716 -4.184 1.00 76.38 106 ARG A CA 1
ATOM 804 C C . ARG A 1 106 ? 22.176 -12.466 -4.238 1.00 76.38 106 ARG A C 1
ATOM 806 O O . ARG A 1 106 ? 22.954 -12.321 -5.163 1.00 76.38 106 ARG A O 1
ATOM 813 N N . LEU A 1 107 ? 22.080 -11.598 -3.234 1.00 79.31 107 LEU A N 1
ATOM 814 C CA . LEU A 1 107 ? 22.928 -10.410 -3.140 1.00 79.31 107 LEU A CA 1
ATOM 815 C C . LEU A 1 107 ? 24.421 -10.786 -3.078 1.00 79.31 107 LEU A C 1
ATOM 817 O O . LEU A 1 107 ? 25.258 -10.083 -3.642 1.00 79.31 107 LEU A O 1
ATOM 821 N N . CYS A 1 108 ? 24.764 -11.914 -2.446 1.00 79.38 108 CYS A N 1
ATOM 822 C CA . CYS A 1 108 ? 26.120 -12.461 -2.479 1.00 79.38 108 CYS A CA 1
ATOM 823 C C . CYS A 1 108 ? 26.495 -13.048 -3.850 1.00 79.38 108 CYS A C 1
ATOM 825 O O . CYS A 1 108 ? 27.612 -12.824 -4.309 1.00 79.38 108 CYS A O 1
ATOM 827 N N . GLU A 1 109 ? 25.589 -13.775 -4.510 1.00 77.19 109 GLU A N 1
ATOM 828 C CA . GLU A 1 109 ? 25.797 -14.306 -5.867 1.00 77.19 109 GLU A CA 1
ATOM 829 C C . GLU A 1 109 ? 25.982 -13.178 -6.895 1.00 77.19 109 GLU A C 1
ATOM 831 O O . GLU A 1 109 ? 26.887 -13.267 -7.720 1.00 77.19 109 GLU A O 1
ATOM 836 N N . ASP A 1 110 ? 25.222 -12.087 -6.793 1.00 70.50 110 ASP A N 1
ATOM 837 C CA . ASP A 1 110 ? 25.336 -10.907 -7.658 1.00 70.50 110 ASP A CA 1
ATOM 838 C C . ASP A 1 110 ? 26.671 -10.166 -7.437 1.00 70.50 110 ASP A C 1
ATOM 840 O O . ASP A 1 110 ? 27.276 -9.663 -8.387 1.00 70.50 110 ASP A O 1
ATOM 844 N N . LEU A 1 111 ? 27.180 -10.139 -6.196 1.00 71.81 111 LEU A N 1
ATOM 845 C CA . LEU A 1 111 ? 28.488 -9.556 -5.874 1.00 71.81 111 LEU A CA 1
ATOM 846 C C . LEU A 1 111 ? 29.655 -10.402 -6.420 1.00 71.81 111 LEU A C 1
ATOM 848 O O . LEU A 1 111 ? 30.652 -9.847 -6.882 1.00 71.81 111 LEU A O 1
ATOM 852 N N . VAL A 1 112 ? 29.545 -11.735 -6.367 1.00 71.06 112 VAL A N 1
ATOM 853 C CA . VAL A 1 112 ? 30.601 -12.676 -6.797 1.00 71.06 112 VAL A CA 1
ATOM 854 C C . VAL A 1 112 ? 30.561 -12.943 -8.306 1.00 71.06 112 VAL A C 1
ATOM 856 O O . VAL A 1 112 ? 31.608 -13.093 -8.933 1.00 71.06 112 VAL A O 1
ATOM 859 N N . GLY A 1 113 ? 29.367 -12.998 -8.897 1.00 64.50 113 GLY A N 1
ATOM 860 C CA . GLY A 1 113 ? 29.134 -13.387 -10.288 1.00 64.50 113 GLY A CA 1
ATOM 861 C C . GLY A 1 113 ? 29.442 -12.301 -11.315 1.00 64.50 113 GLY A C 1
ATOM 862 O O . GLY A 1 113 ? 29.562 -12.615 -12.495 1.00 64.50 113 GLY A O 1
ATOM 863 N N . ARG A 1 114 ? 29.599 -11.037 -10.891 1.00 59.16 114 ARG A N 1
ATOM 864 C CA . ARG A 1 114 ? 29.847 -9.883 -11.780 1.00 59.16 114 ARG A CA 1
ATOM 865 C C . ARG A 1 114 ? 28.849 -9.804 -12.954 1.00 59.16 114 ARG A C 1
ATOM 867 O O . ARG A 1 114 ? 29.169 -9.280 -14.018 1.00 59.16 114 ARG A O 1
ATOM 874 N N . GLU A 1 115 ? 27.633 -10.305 -12.753 1.00 52.81 115 GLU A N 1
ATOM 875 C CA . GLU A 1 115 ? 26.516 -10.224 -13.690 1.00 52.81 115 GLU A CA 1
ATOM 876 C C . GLU A 1 115 ? 25.399 -9.420 -13.019 1.00 52.81 115 GLU A C 1
ATOM 878 O O . GLU A 1 115 ? 24.791 -9.862 -12.051 1.00 52.81 115 GLU A O 1
ATOM 883 N N . GLY A 1 116 ? 25.160 -8.198 -13.503 1.00 57.44 116 GLY A N 1
ATOM 884 C CA . GLY A 1 116 ? 24.157 -7.291 -12.944 1.00 57.44 116 GLY A CA 1
ATOM 885 C C . GLY A 1 116 ? 24.460 -5.811 -13.217 1.00 57.44 116 GLY A C 1
ATOM 886 O O . GLY A 1 116 ? 25.453 -5.503 -13.877 1.00 57.44 116 GLY A O 1
ATOM 887 N N . PRO A 1 117 ? 23.646 -4.873 -12.693 1.00 47.81 117 PRO A N 1
ATOM 888 C CA . PRO A 1 117 ? 23.786 -3.415 -12.876 1.00 47.81 117 PRO A CA 1
ATOM 889 C C . PRO A 1 117 ? 25.073 -2.804 -12.277 1.00 47.81 117 PRO A C 1
ATOM 891 O O . PRO A 1 117 ? 25.217 -1.588 -12.222 1.00 47.81 117 PRO A O 1
ATOM 894 N N . PHE A 1 118 ? 26.017 -3.637 -11.841 1.00 51.38 118 PHE A N 1
ATOM 895 C CA . PHE A 1 118 ? 27.225 -3.284 -11.101 1.00 51.38 118 PHE A CA 1
ATOM 896 C C . PHE A 1 118 ? 28.489 -3.784 -11.816 1.00 51.38 118 PHE A C 1
ATOM 898 O O . PHE A 1 118 ? 29.400 -4.340 -11.207 1.00 51.38 118 PHE A O 1
ATOM 905 N N . LEU A 1 119 ? 28.532 -3.611 -13.139 1.00 53.66 119 LEU A N 1
ATOM 906 C CA . LEU A 1 119 ? 29.684 -3.981 -13.966 1.00 53.66 119 LEU A CA 1
ATOM 907 C C . LEU A 1 119 ? 30.909 -3.073 -13.709 1.00 53.66 119 LEU A C 1
ATOM 909 O O . LEU A 1 119 ? 32.052 -3.472 -13.962 1.00 53.66 119 LEU A O 1
ATOM 913 N N . GLU A 1 120 ? 30.668 -1.866 -13.187 1.00 59.12 120 GLU A N 1
ATOM 914 C CA . GLU A 1 120 ? 31.677 -0.856 -12.876 1.00 59.12 120 GLU A CA 1
ATOM 915 C C . GLU A 1 120 ? 32.163 -0.965 -11.424 1.00 59.12 120 GLU A C 1
ATOM 917 O O . GLU A 1 120 ? 31.385 -1.100 -10.479 1.00 59.12 120 GLU A O 1
ATOM 922 N N . THR A 1 121 ? 33.480 -0.857 -11.233 1.00 60.38 121 THR A N 1
ATOM 923 C CA . THR A 1 121 ? 34.172 -0.967 -9.933 1.00 60.38 121 THR A CA 1
ATOM 924 C C . THR A 1 121 ? 33.686 0.039 -8.884 1.00 60.38 121 THR A C 1
ATOM 926 O O . THR A 1 121 ? 33.873 -0.180 -7.688 1.00 60.38 121 THR A O 1
ATOM 929 N N . VAL A 1 122 ? 33.010 1.106 -9.316 1.00 66.81 122 VAL A N 1
ATOM 930 C CA . VAL A 1 122 ? 32.408 2.145 -8.469 1.00 66.81 122 VAL A CA 1
ATOM 931 C C . VAL A 1 122 ? 31.224 1.613 -7.650 1.00 66.81 122 VAL A C 1
ATOM 933 O O . VAL A 1 122 ? 30.923 2.144 -6.584 1.00 66.81 122 VAL A O 1
ATOM 936 N N . CYS A 1 123 ? 30.565 0.543 -8.098 1.00 66.06 123 CYS A N 1
ATOM 937 C CA . CYS A 1 123 ? 29.345 0.040 -7.472 1.00 66.06 123 CYS A CA 1
ATOM 938 C C . CYS A 1 123 ? 29.558 -1.039 -6.399 1.00 66.06 123 CYS A C 1
ATOM 940 O O . CYS A 1 123 ? 28.616 -1.384 -5.686 1.00 66.06 123 CYS A O 1
ATOM 942 N N . VAL A 1 124 ? 30.784 -1.544 -6.232 1.00 71.81 124 VAL A N 1
ATOM 943 C CA . VAL A 1 124 ? 31.123 -2.561 -5.218 1.00 71.81 124 VAL A CA 1
ATOM 944 C C . VAL A 1 124 ? 30.794 -2.109 -3.780 1.00 71.81 124 VAL A C 1
ATOM 946 O O . VAL A 1 124 ? 30.203 -2.901 -3.042 1.00 71.81 124 VAL A O 1
ATOM 949 N N . PRO A 1 125 ? 31.070 -0.852 -3.360 1.00 78.31 125 PRO A N 1
ATOM 950 C CA . PRO A 1 125 ? 30.695 -0.368 -2.028 1.00 78.31 125 PRO A CA 1
ATOM 951 C C . PRO A 1 125 ? 29.176 -0.306 -1.827 1.00 78.31 125 PRO A C 1
ATOM 953 O O . PRO A 1 125 ? 28.677 -0.641 -0.755 1.00 78.31 125 PRO A O 1
ATOM 956 N N . PHE A 1 126 ? 28.430 0.079 -2.867 1.00 77.19 126 PHE A N 1
ATOM 957 C CA . PHE A 1 126 ? 26.968 0.158 -2.827 1.00 77.19 126 PHE A CA 1
ATOM 958 C C . PHE A 1 126 ? 26.322 -1.228 -2.732 1.00 77.19 126 PHE A C 1
ATOM 960 O O . PHE A 1 126 ? 25.378 -1.412 -1.967 1.00 77.19 126 PHE A O 1
ATOM 967 N N . ALA A 1 127 ? 26.865 -2.220 -3.441 1.00 77.19 127 ALA A N 1
ATOM 968 C CA . ALA A 1 127 ? 26.418 -3.606 -3.340 1.00 77.19 127 ALA A CA 1
ATOM 969 C C . ALA A 1 127 ? 26.723 -4.212 -1.956 1.00 77.19 127 ALA A C 1
ATOM 971 O O . ALA A 1 127 ? 25.863 -4.859 -1.359 1.00 77.19 127 ALA A O 1
ATOM 972 N N . GLY A 1 128 ? 27.909 -3.937 -1.396 1.00 81.94 128 GLY A N 1
ATOM 973 C CA . GLY A 1 128 ? 28.255 -4.330 -0.026 1.00 81.94 128 GLY A CA 1
ATOM 974 C C . GLY A 1 128 ? 27.316 -3.718 1.019 1.00 81.94 128 GLY A C 1
ATOM 975 O O . GLY A 1 128 ? 26.852 -4.412 1.925 1.00 81.94 128 GLY A O 1
ATOM 976 N N . LEU A 1 129 ? 26.963 -2.439 0.854 1.00 85.00 129 LEU A N 1
ATOM 977 C CA . LEU A 1 129 ? 25.999 -1.762 1.720 1.00 85.00 129 LEU A CA 1
ATOM 978 C C . LEU A 1 129 ? 24.598 -2.375 1.595 1.00 85.00 129 LEU A C 1
ATOM 980 O O . LEU A 1 129 ? 23.939 -2.571 2.612 1.00 85.00 129 LEU A O 1
ATOM 984 N N . ALA A 1 130 ? 24.163 -2.752 0.389 1.00 83.88 130 ALA A N 1
ATOM 985 C CA . ALA A 1 130 ? 22.883 -3.430 0.177 1.00 83.88 130 ALA A CA 1
ATOM 986 C C . ALA A 1 130 ? 22.810 -4.802 0.875 1.00 83.88 130 ALA A C 1
ATOM 988 O O . ALA A 1 130 ? 21.771 -5.131 1.444 1.00 83.88 130 ALA A O 1
ATOM 989 N N . ILE A 1 131 ? 23.907 -5.572 0.901 1.00 86.19 131 ILE A N 1
ATOM 990 C CA . ILE A 1 131 ? 23.993 -6.839 1.653 1.00 86.19 131 ILE A CA 1
ATOM 991 C C . ILE A 1 131 ? 23.816 -6.592 3.156 1.00 86.19 131 ILE A C 1
ATOM 993 O O . ILE A 1 131 ? 23.031 -7.277 3.807 1.00 86.19 131 ILE A O 1
ATOM 997 N N . ILE A 1 132 ? 24.513 -5.591 3.703 1.00 87.56 132 ILE A N 1
ATOM 998 C CA . ILE A 1 132 ? 24.440 -5.243 5.132 1.00 87.56 132 ILE A CA 1
ATOM 999 C C . ILE A 1 132 ? 23.055 -4.694 5.499 1.00 87.56 132 ILE A C 1
ATOM 1001 O O . ILE A 1 132 ? 22.553 -4.956 6.591 1.00 87.56 132 ILE A O 1
ATOM 1005 N N . LEU A 1 133 ? 22.424 -3.945 4.593 1.00 88.69 133 LEU A N 1
ATOM 1006 C CA . LEU A 1 133 ? 21.119 -3.325 4.811 1.00 88.69 133 LEU A CA 1
ATOM 1007 C C . LEU A 1 133 ? 19.948 -4.294 4.587 1.00 88.69 133 LEU A C 1
ATOM 1009 O O . LEU A 1 133 ? 18.834 -4.022 5.035 1.00 88.69 133 LEU A O 1
ATOM 1013 N N . TRP A 1 134 ? 20.172 -5.434 3.931 1.00 88.88 134 TRP A N 1
ATOM 1014 C CA . TRP A 1 134 ? 19.117 -6.395 3.607 1.00 88.88 134 TRP A CA 1
ATOM 1015 C C . TRP A 1 134 ? 18.324 -6.896 4.829 1.00 88.88 134 TRP A C 1
ATOM 1017 O O . TRP A 1 134 ? 17.093 -6.859 4.786 1.00 88.88 134 TRP A O 1
ATOM 1027 N N . PRO A 1 135 ? 18.950 -7.287 5.958 1.00 90.12 135 PRO A N 1
ATOM 1028 C CA . PRO A 1 135 ? 18.218 -7.656 7.171 1.00 90.12 135 PRO A CA 1
ATOM 1029 C C . PRO A 1 135 ? 17.349 -6.521 7.705 1.00 90.12 135 PRO A C 1
ATOM 1031 O O . PRO A 1 135 ? 16.216 -6.760 8.115 1.00 90.12 135 PRO A O 1
ATOM 1034 N N . LEU A 1 136 ? 17.849 -5.281 7.657 1.00 89.69 136 LEU A N 1
ATOM 1035 C CA . LEU A 1 136 ? 17.084 -4.111 8.080 1.00 89.69 136 LEU A CA 1
ATOM 1036 C C . LEU A 1 136 ? 15.862 -3.903 7.178 1.00 89.69 136 LEU A C 1
ATOM 1038 O O . LEU A 1 136 ? 14.777 -3.618 7.678 1.00 89.69 136 LEU A O 1
ATOM 1042 N N . ALA A 1 137 ? 16.014 -4.107 5.868 1.00 88.94 137 ALA A N 1
ATOM 1043 C CA . ALA A 1 137 ? 14.907 -4.048 4.921 1.00 88.94 137 ALA A CA 1
ATOM 1044 C C . ALA A 1 137 ? 13.843 -5.122 5.211 1.00 88.94 137 ALA A C 1
ATOM 1046 O O . ALA A 1 137 ? 12.650 -4.825 5.166 1.00 88.94 137 ALA A O 1
ATOM 1047 N N . VAL A 1 138 ? 14.249 -6.344 5.573 1.00 90.38 138 VAL A N 1
ATOM 1048 C CA . VAL A 1 138 ? 13.318 -7.420 5.960 1.00 90.38 138 VAL A CA 1
ATOM 1049 C C . VAL A 1 138 ? 12.568 -7.071 7.251 1.00 90.38 138 VAL A C 1
ATOM 1051 O O . VAL A 1 138 ? 11.348 -7.219 7.303 1.00 90.38 138 VAL A O 1
ATOM 1054 N N . ILE A 1 139 ? 13.262 -6.554 8.271 1.00 91.12 139 ILE A N 1
ATOM 1055 C CA . ILE A 1 139 ? 12.638 -6.097 9.526 1.00 91.12 139 ILE A CA 1
ATOM 1056 C C . ILE A 1 139 ? 11.640 -4.966 9.244 1.00 91.12 139 ILE A C 1
ATOM 1058 O O . ILE A 1 139 ? 10.497 -5.022 9.697 1.00 91.12 139 ILE A O 1
ATOM 1062 N N . GLY A 1 140 ? 12.041 -3.977 8.439 1.00 92.19 140 GLY A N 1
ATOM 1063 C CA . GLY A 1 140 ? 11.166 -2.892 7.999 1.00 92.19 140 GLY A CA 1
ATOM 1064 C C . GLY A 1 140 ? 9.937 -3.403 7.246 1.00 92.19 140 GLY A C 1
ATOM 1065 O O . GLY A 1 140 ? 8.834 -2.921 7.484 1.00 92.19 140 GLY A O 1
ATOM 1066 N N . GLY A 1 141 ? 10.097 -4.429 6.407 1.00 90.81 141 GLY A N 1
ATOM 1067 C CA . GLY A 1 141 ? 8.998 -5.091 5.707 1.00 90.81 141 GLY A CA 1
ATOM 1068 C C . GLY A 1 141 ? 7.995 -5.759 6.650 1.00 90.81 141 GLY A C 1
ATOM 1069 O O . GLY A 1 141 ? 6.790 -5.598 6.466 1.00 90.81 141 GLY A O 1
ATOM 1070 N N . VAL A 1 142 ? 8.463 -6.450 7.696 1.00 92.44 142 VAL A N 1
ATOM 1071 C CA . VAL A 1 142 ? 7.583 -7.050 8.716 1.00 92.44 142 VAL A CA 1
ATOM 1072 C C . VAL A 1 142 ? 6.818 -5.963 9.473 1.00 92.44 142 VAL A C 1
ATOM 1074 O O . VAL A 1 142 ? 5.597 -6.048 9.599 1.00 92.44 142 VAL A O 1
ATOM 1077 N N . ILE A 1 143 ? 7.501 -4.903 9.905 1.00 92.94 143 ILE A N 1
ATOM 1078 C CA . ILE A 1 143 ? 6.868 -3.774 10.603 1.00 92.94 143 ILE A CA 1
ATOM 1079 C C . ILE A 1 143 ? 5.826 -3.097 9.698 1.00 92.94 143 ILE A C 1
ATOM 1081 O O . ILE A 1 143 ? 4.691 -2.869 10.114 1.00 92.94 143 ILE A O 1
ATOM 1085 N N . ALA A 1 144 ? 6.167 -2.836 8.436 1.00 91.94 144 ALA A N 1
ATOM 1086 C CA . ALA A 1 144 ? 5.245 -2.259 7.463 1.00 91.94 144 ALA A CA 1
ATOM 1087 C C . ALA A 1 144 ? 4.043 -3.178 7.180 1.00 91.94 144 ALA A C 1
ATOM 1089 O O . ALA A 1 144 ? 2.918 -2.695 7.044 1.00 91.94 144 ALA A O 1
ATOM 1090 N N . SER A 1 145 ? 4.243 -4.500 7.133 1.00 91.44 145 SER A N 1
ATOM 1091 C CA . SER A 1 145 ? 3.146 -5.465 6.970 1.00 91.44 145 SER A CA 1
ATOM 1092 C C . SER A 1 145 ? 2.180 -5.446 8.158 1.00 91.44 145 SER A C 1
ATOM 1094 O O . SER A 1 145 ? 0.967 -5.440 7.963 1.00 91.44 145 SER A O 1
ATOM 1096 N N . PHE A 1 146 ? 2.703 -5.306 9.380 1.00 92.69 146 PHE A N 1
ATOM 1097 C CA . PHE A 1 146 ? 1.888 -5.155 10.580 1.00 92.69 146 PHE A CA 1
ATOM 1098 C C . PHE A 1 146 ? 1.045 -3.875 10.522 1.00 92.69 146 PHE A C 1
ATOM 1100 O O . PHE A 1 146 ? -0.170 -3.939 10.674 1.00 92.69 146 PHE A O 1
ATOM 1107 N N . PHE A 1 147 ? 1.635 -2.718 10.210 1.00 92.19 147 PHE A N 1
ATOM 1108 C CA . PHE A 1 147 ? 0.868 -1.467 10.125 1.00 92.19 147 PHE A CA 1
ATOM 1109 C C . PHE A 1 147 ? -0.134 -1.440 8.962 1.00 92.19 147 PHE A C 1
ATOM 1111 O O . PHE A 1 147 ? -1.256 -0.962 9.121 1.00 92.19 147 PHE A O 1
ATOM 1118 N N . SER A 1 148 ? 0.236 -1.976 7.797 1.00 90.62 148 SER A N 1
ATOM 1119 C CA . SER A 1 148 ? -0.660 -2.020 6.634 1.00 90.62 148 SER A CA 1
ATOM 1120 C C . SER A 1 148 ? -1.848 -2.963 6.827 1.00 90.62 148 SER A C 1
ATOM 1122 O O . SER A 1 148 ? -2.914 -2.695 6.276 1.00 90.62 148 SER A O 1
ATOM 1124 N N . SER A 1 149 ? -1.718 -4.005 7.653 1.00 92.75 149 SER A N 1
ATOM 1125 C CA . SER A 1 149 ? -2.820 -4.931 7.943 1.00 92.75 149 SER A CA 1
ATOM 1126 C C . SER A 1 149 ? -4.045 -4.243 8.563 1.00 92.75 149 SER A C 1
ATOM 1128 O O . SER A 1 149 ? -5.174 -4.530 8.168 1.00 92.75 149 SER A O 1
ATOM 1130 N N . PHE A 1 150 ? -3.843 -3.243 9.431 1.00 91.50 150 PHE A N 1
ATOM 1131 C CA . PHE A 1 150 ? -4.938 -2.424 9.961 1.00 91.50 150 PHE A CA 1
ATOM 1132 C C . PHE A 1 150 ? -5.667 -1.675 8.843 1.00 91.50 150 PHE A C 1
ATOM 1134 O O . PHE A 1 150 ? -6.896 -1.637 8.814 1.00 91.50 150 PHE A O 1
ATOM 1141 N N . LEU A 1 151 ? -4.914 -1.099 7.900 1.00 90.44 151 LEU A N 1
ATOM 1142 C CA . LEU A 1 151 ? -5.481 -0.345 6.782 1.00 90.44 151 LEU A CA 1
ATOM 1143 C C . LEU A 1 151 ? -6.324 -1.241 5.870 1.00 90.44 151 LEU A C 1
ATOM 1145 O O . LEU A 1 151 ? -7.396 -0.815 5.442 1.00 90.44 151 LEU A O 1
ATOM 1149 N N . PHE A 1 152 ? -5.880 -2.473 5.600 1.00 90.94 152 PHE A N 1
ATOM 1150 C CA . PHE A 1 152 ? -6.670 -3.449 4.844 1.00 90.94 152 PHE A CA 1
ATOM 1151 C C . PHE A 1 152 ? -7.980 -3.799 5.563 1.00 90.94 152 PHE A C 1
ATOM 1153 O O . PHE A 1 152 ? -9.043 -3.699 4.946 1.00 90.94 152 PHE A O 1
ATOM 1160 N N . GLY A 1 153 ? -7.934 -4.046 6.875 1.00 90.69 153 GLY A N 1
ATOM 1161 C CA . GLY A 1 153 ? -9.134 -4.335 7.663 1.00 90.69 153 GLY A CA 1
ATOM 1162 C C . GLY A 1 153 ? -10.138 -3.175 7.695 1.00 90.69 153 GLY A C 1
ATOM 1163 O O . GLY A 1 153 ? -11.339 -3.379 7.510 1.00 90.69 153 GLY A O 1
ATOM 1164 N N . PHE A 1 154 ? -9.669 -1.930 7.843 1.00 91.31 154 PHE A N 1
ATOM 1165 C CA . PHE A 1 154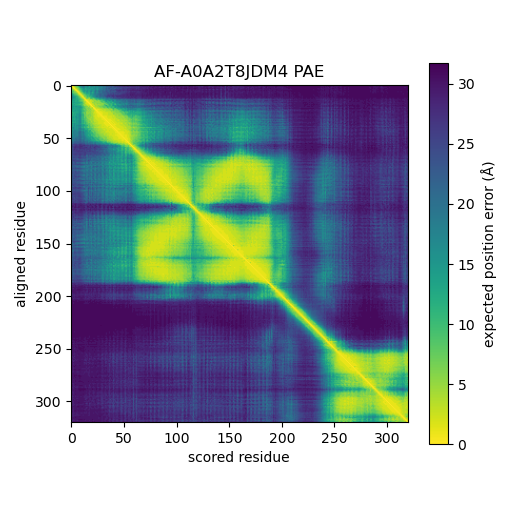 ? -10.544 -0.751 7.765 1.00 91.31 154 PHE A CA 1
ATOM 1166 C C . PHE A 1 154 ? -11.135 -0.553 6.363 1.00 91.31 154 PHE A C 1
ATOM 1168 O O . PHE A 1 154 ? -12.314 -0.216 6.227 1.00 91.31 154 PHE A O 1
ATOM 1175 N N . ARG A 1 155 ? -10.348 -0.798 5.306 1.00 89.81 155 ARG A N 1
ATOM 1176 C CA . ARG A 1 155 ? -10.828 -0.739 3.915 1.00 89.81 155 ARG A CA 1
ATOM 1177 C C . ARG A 1 155 ? -11.918 -1.774 3.640 1.00 89.81 155 ARG A C 1
ATOM 1179 O O . ARG A 1 155 ? -12.851 -1.451 2.913 1.00 89.81 155 ARG A O 1
ATOM 1186 N N . ALA A 1 156 ? -11.859 -2.951 4.262 1.00 91.81 156 ALA A N 1
ATOM 1187 C CA . ALA A 1 156 ? -12.920 -3.955 4.169 1.00 91.81 156 ALA A CA 1
ATOM 1188 C C . ALA A 1 156 ? -14.267 -3.420 4.687 1.00 91.81 156 ALA A C 1
ATOM 1190 O O . ALA A 1 156 ? -15.300 -3.585 4.036 1.00 91.81 156 ALA A O 1
ATOM 1191 N N . GLY A 1 157 ? -14.252 -2.717 5.825 1.00 90.31 157 GLY A N 1
ATOM 1192 C CA . GLY A 1 157 ? -15.438 -2.044 6.361 1.00 90.31 157 GLY A CA 1
ATOM 1193 C C . GLY A 1 157 ? -15.941 -0.919 5.456 1.00 90.31 157 GLY A C 1
ATOM 1194 O O . GLY A 1 157 ? -17.142 -0.803 5.221 1.00 90.31 157 GLY A O 1
ATOM 1195 N N . LEU A 1 158 ? -15.028 -0.130 4.884 1.00 89.50 158 LEU A N 1
ATOM 1196 C CA . LEU A 1 158 ? -15.381 0.942 3.950 1.00 89.50 158 LEU A CA 1
ATOM 1197 C C . LEU A 1 158 ? -16.034 0.401 2.670 1.00 89.50 158 LEU A C 1
ATOM 1199 O O . LEU A 1 158 ? -17.027 0.957 2.214 1.00 89.50 158 LEU A O 1
ATOM 1203 N N . ILE A 1 159 ? -15.535 -0.710 2.127 1.00 89.38 159 ILE A N 1
ATOM 1204 C CA . ILE A 1 159 ? -16.132 -1.372 0.958 1.00 89.38 159 ILE A CA 1
ATOM 1205 C C . ILE A 1 159 ? -17.494 -1.974 1.311 1.00 89.38 159 ILE A C 1
ATOM 1207 O O . ILE A 1 159 ? -18.437 -1.839 0.538 1.00 89.38 159 ILE A O 1
ATOM 1211 N N . ALA A 1 160 ? -17.649 -2.560 2.503 1.00 90.06 160 ALA A N 1
ATOM 1212 C CA . ALA A 1 160 ? -18.956 -3.029 2.967 1.00 90.06 160 ALA A CA 1
ATOM 1213 C C . ALA A 1 160 ? -19.987 -1.894 3.071 1.00 90.06 160 ALA A C 1
ATOM 1215 O O . ALA A 1 160 ? -21.174 -2.117 2.833 1.00 90.06 160 ALA A O 1
ATOM 1216 N N . TYR A 1 161 ? -19.534 -0.687 3.428 1.00 87.88 161 TYR A N 1
ATOM 1217 C CA . TYR A 1 161 ? -20.365 0.511 3.454 1.00 87.88 161 TYR A CA 1
ATOM 1218 C C . TYR A 1 161 ? -20.725 0.989 2.040 1.00 87.88 161 TYR A C 1
ATOM 1220 O O . TYR A 1 161 ? -21.902 1.202 1.762 1.00 87.88 161 TYR A O 1
ATOM 1228 N N . GLN A 1 162 ? -19.735 1.108 1.147 1.00 87.38 162 GLN A N 1
ATOM 1229 C CA . GLN A 1 162 ? -19.935 1.559 -0.237 1.00 87.38 162 GLN A CA 1
ATOM 1230 C C . GLN A 1 162 ? -20.863 0.633 -1.028 1.00 87.38 162 GLN A C 1
ATOM 1232 O O . GLN A 1 162 ? -21.777 1.102 -1.696 1.00 87.38 162 GLN A O 1
ATOM 1237 N N . GLU A 1 163 ? -20.666 -0.679 -0.908 1.00 87.56 163 GLU A N 1
ATOM 1238 C CA . GLU A 1 163 ? -21.438 -1.691 -1.637 1.00 87.56 163 GLU A CA 1
ATOM 1239 C C . GLU A 1 163 ? -22.743 -2.081 -0.922 1.00 87.56 163 GLU A C 1
ATOM 1241 O O . GLU A 1 163 ? -23.458 -2.978 -1.370 1.00 87.56 163 GLU A O 1
ATOM 1246 N N . ALA A 1 164 ? -23.033 -1.473 0.238 1.00 84.12 164 ALA A N 1
ATOM 1247 C CA . ALA A 1 164 ? -24.147 -1.829 1.122 1.00 84.12 164 ALA A CA 1
ATOM 1248 C C . ALA A 1 164 ? -24.259 -3.350 1.405 1.00 84.12 164 ALA A C 1
ATOM 1250 O O . ALA A 1 164 ? -25.341 -3.867 1.702 1.00 84.12 164 ALA A O 1
ATOM 1251 N N . SER A 1 165 ? -23.137 -4.077 1.326 1.00 84.94 165 SER A N 1
ATOM 1252 C CA . SER A 1 165 ? -23.083 -5.539 1.339 1.00 84.94 165 SER A CA 1
ATOM 1253 C C . SER A 1 165 ? -21.999 -6.057 2.278 1.00 84.94 165 SER A C 1
ATOM 1255 O O . SER A 1 165 ? -20.799 -5.867 2.073 1.00 84.94 165 SER A O 1
ATOM 1257 N N . PHE A 1 166 ? -22.437 -6.797 3.299 1.00 86.06 166 PHE A N 1
ATOM 1258 C CA . PHE A 1 166 ? -21.558 -7.456 4.268 1.00 86.06 166 PHE A CA 1
ATOM 1259 C C . PHE A 1 166 ? -20.648 -8.501 3.605 1.00 86.06 166 PHE A C 1
ATOM 1261 O O . PHE A 1 166 ? -19.467 -8.610 3.930 1.00 86.06 166 PHE A O 1
ATOM 1268 N N . GLN A 1 167 ? -21.189 -9.246 2.636 1.00 88.81 167 GLN A N 1
ATOM 1269 C CA . GLN A 1 167 ? -20.447 -10.285 1.925 1.00 88.81 167 GLN A CA 1
ATOM 1270 C C . GLN A 1 167 ? -19.302 -9.701 1.098 1.00 88.81 167 GLN A C 1
ATOM 1272 O O . GLN A 1 167 ? -18.231 -10.299 1.062 1.00 88.81 167 GLN A O 1
ATOM 1277 N N . MET A 1 168 ? -19.493 -8.524 0.492 1.00 88.69 168 MET A N 1
ATOM 1278 C CA . MET A 1 168 ? -18.441 -7.855 -0.281 1.00 88.69 168 MET A CA 1
ATOM 1279 C C . MET A 1 168 ? -17.280 -7.403 0.607 1.00 88.69 168 MET A C 1
ATOM 1281 O O . MET A 1 168 ? -16.124 -7.580 0.232 1.00 88.69 168 MET A O 1
ATOM 1285 N N . GLY A 1 169 ? -17.564 -6.913 1.817 1.00 90.06 169 GLY A N 1
ATOM 1286 C CA . GLY A 1 169 ? -16.522 -6.589 2.796 1.00 90.06 169 GLY A CA 1
ATOM 1287 C C . GLY A 1 169 ? -15.713 -7.808 3.245 1.00 90.06 169 GLY A C 1
ATOM 1288 O O . GLY A 1 169 ? -14.484 -7.761 3.276 1.00 90.06 169 GLY A O 1
ATOM 1289 N N . LEU A 1 170 ? -16.381 -8.933 3.527 1.00 89.25 170 LEU A N 1
ATOM 1290 C CA . LEU A 1 170 ? -15.693 -10.186 3.863 1.00 89.25 170 LEU A CA 1
ATOM 1291 C C . LEU A 1 170 ? -14.906 -10.764 2.681 1.00 89.25 170 LEU A C 1
ATOM 1293 O O . LEU A 1 170 ? -13.794 -11.258 2.862 1.00 89.25 170 LEU A O 1
ATOM 1297 N N . ALA A 1 171 ? -15.456 -10.692 1.468 1.00 90.75 171 ALA A N 1
ATOM 1298 C CA . ALA A 1 171 ? -14.757 -11.109 0.259 1.00 90.75 171 ALA A CA 1
ATOM 1299 C C . ALA A 1 171 ? -13.501 -10.258 0.031 1.00 90.75 171 ALA A C 1
ATOM 1301 O O . ALA A 1 171 ? -12.453 -10.805 -0.314 1.00 90.75 171 ALA A O 1
ATOM 1302 N N . TYR A 1 172 ? -13.576 -8.949 0.297 1.00 92.94 172 TYR A N 1
ATOM 1303 C CA . TYR A 1 172 ? -12.415 -8.069 0.243 1.00 92.94 172 TYR A CA 1
ATOM 1304 C C . TYR A 1 172 ? -11.342 -8.478 1.257 1.00 92.94 172 TYR A C 1
ATOM 1306 O O . TYR A 1 172 ? -10.192 -8.627 0.860 1.00 92.94 172 TYR A O 1
ATOM 1314 N N . MET A 1 173 ? -11.707 -8.734 2.518 1.00 90.75 173 MET A N 1
ATOM 1315 C CA . MET A 1 173 ? -10.778 -9.224 3.550 1.00 90.75 173 MET A CA 1
ATOM 1316 C C . MET A 1 173 ? -10.039 -10.492 3.081 1.00 90.75 173 MET A C 1
ATOM 1318 O O . MET A 1 173 ? -8.811 -10.536 3.052 1.00 90.75 173 MET A O 1
ATOM 1322 N N . ILE A 1 174 ? -10.775 -11.502 2.595 1.00 89.81 174 ILE A N 1
ATOM 1323 C CA . ILE A 1 174 ? -10.175 -12.741 2.066 1.00 89.81 174 ILE A CA 1
ATOM 1324 C C . ILE A 1 174 ? -9.253 -12.438 0.875 1.00 89.81 174 ILE A C 1
ATOM 1326 O O . ILE A 1 174 ? -8.157 -12.993 0.776 1.00 89.81 174 ILE A O 1
ATOM 1330 N N . SER A 1 175 ? -9.671 -11.542 -0.024 1.00 89.88 175 SER A N 1
ATOM 1331 C CA . SER A 1 175 ? -8.865 -11.151 -1.181 1.00 89.88 175 SER A CA 1
ATOM 1332 C C . SER A 1 175 ? -7.595 -10.388 -0.789 1.00 89.88 175 SER A C 1
ATOM 1334 O O . SER A 1 175 ? -6.553 -10.612 -1.396 1.00 89.88 175 SER A O 1
ATOM 1336 N N . ALA A 1 176 ? -7.642 -9.549 0.250 1.00 89.00 176 ALA A N 1
ATOM 1337 C CA . ALA A 1 176 ? -6.501 -8.786 0.741 1.00 89.00 176 ALA A CA 1
ATOM 1338 C C . ALA A 1 176 ? -5.423 -9.721 1.304 1.00 89.00 176 ALA A C 1
ATOM 1340 O O . ALA A 1 176 ? -4.250 -9.600 0.941 1.00 89.00 176 ALA A O 1
ATOM 1341 N N . VAL A 1 177 ? -5.827 -10.718 2.098 1.00 88.75 177 VAL A N 1
ATOM 1342 C CA . VAL A 1 177 ? -4.921 -11.764 2.595 1.00 88.75 177 VAL A CA 1
ATOM 1343 C C . VAL A 1 177 ? -4.339 -12.583 1.439 1.00 88.75 177 VAL A C 1
ATOM 1345 O O . VAL A 1 177 ? -3.133 -12.828 1.412 1.00 88.75 177 VAL A O 1
ATOM 1348 N N . ALA A 1 178 ? -5.156 -12.966 0.452 1.00 87.38 178 ALA A N 1
ATOM 1349 C CA . ALA A 1 178 ? -4.693 -13.719 -0.715 1.00 87.38 178 ALA A CA 1
ATOM 1350 C C . ALA A 1 178 ? -3.679 -12.929 -1.564 1.00 87.38 178 ALA A C 1
ATOM 1352 O O . ALA A 1 178 ? -2.653 -13.478 -1.963 1.00 87.38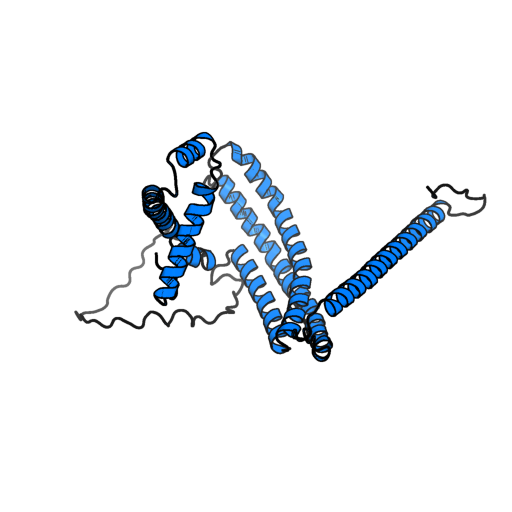 178 ALA A O 1
ATOM 1353 N N . ILE A 1 179 ? -3.928 -11.636 -1.800 1.00 87.06 179 ILE A N 1
ATOM 1354 C CA . ILE A 1 179 ? -3.015 -10.741 -2.526 1.00 87.06 179 ILE A CA 1
ATOM 1355 C C . ILE A 1 179 ? -1.704 -10.572 -1.754 1.00 87.06 179 ILE A C 1
ATOM 1357 O O . ILE A 1 179 ? -0.631 -10.618 -2.353 1.00 87.06 179 ILE A O 1
ATOM 1361 N N . PHE A 1 180 ? -1.763 -10.409 -0.430 1.00 87.44 180 PHE A N 1
ATOM 1362 C CA . PHE A 1 180 ? -0.562 -10.313 0.398 1.00 87.44 180 PHE A CA 1
ATOM 1363 C C . PHE A 1 180 ? 0.256 -11.616 0.376 1.00 87.44 180 PHE A C 1
ATOM 1365 O O . PHE A 1 180 ? 1.484 -11.597 0.236 1.00 87.44 180 PHE A O 1
ATOM 1372 N N . ASP A 1 181 ? -0.412 -12.767 0.460 1.00 86.06 181 ASP A N 1
ATOM 1373 C CA . ASP A 1 181 ? 0.229 -14.075 0.342 1.00 86.06 181 ASP A CA 1
ATOM 1374 C C . ASP A 1 181 ? 0.886 -14.261 -1.036 1.00 86.06 181 ASP A C 1
ATOM 1376 O O . ASP A 1 181 ? 2.038 -14.693 -1.121 1.00 86.06 181 ASP A O 1
ATOM 1380 N N . GLU A 1 182 ? 0.204 -13.877 -2.118 1.00 82.56 182 GLU A N 1
ATOM 1381 C CA . GLU A 1 182 ? 0.743 -13.921 -3.479 1.00 82.56 182 GLU A CA 1
ATOM 1382 C C . GLU A 1 182 ? 1.945 -12.985 -3.652 1.00 82.56 182 GLU A C 1
ATOM 1384 O O . GLU A 1 182 ? 2.990 -13.417 -4.142 1.00 82.56 182 GLU A O 1
ATOM 1389 N N . TYR A 1 183 ? 1.850 -11.747 -3.165 1.00 80.25 183 TYR A N 1
ATOM 1390 C CA . TYR A 1 183 ? 2.938 -10.772 -3.214 1.00 80.25 183 TYR A CA 1
ATOM 1391 C C . TYR A 1 183 ? 4.183 -11.265 -2.466 1.00 80.25 183 TYR A C 1
ATOM 1393 O O . TYR A 1 183 ? 5.301 -11.217 -2.985 1.00 80.25 183 TYR A O 1
ATOM 1401 N N . THR A 1 184 ? 4.004 -11.808 -1.258 1.00 78.19 184 THR A N 1
ATOM 1402 C CA . THR A 1 184 ? 5.117 -12.374 -0.480 1.00 78.19 184 THR A CA 1
ATOM 1403 C C . THR A 1 184 ? 5.697 -13.635 -1.130 1.00 78.19 184 THR A C 1
ATOM 1405 O O . THR A 1 184 ? 6.908 -13.856 -1.072 1.00 78.19 184 THR A O 1
ATOM 1408 N N . ASN A 1 185 ? 4.871 -14.452 -1.789 1.00 76.19 185 ASN A N 1
ATOM 1409 C CA . ASN A 1 185 ? 5.327 -15.615 -2.555 1.00 76.19 185 ASN A CA 1
ATOM 1410 C C . ASN A 1 185 ? 6.162 -15.220 -3.782 1.00 76.19 185 ASN A C 1
ATOM 1412 O O . ASN A 1 185 ? 7.189 -15.855 -4.048 1.00 76.19 185 ASN A O 1
ATOM 1416 N N . ASP A 1 186 ? 5.754 -14.174 -4.502 1.00 72.62 186 ASP A N 1
ATOM 1417 C CA . ASP A 1 186 ? 6.472 -13.663 -5.671 1.00 72.62 186 ASP A CA 1
ATOM 1418 C C . ASP A 1 186 ? 7.798 -12.997 -5.269 1.00 72.62 186 ASP A C 1
ATOM 1420 O O . ASP A 1 186 ? 8.823 -13.256 -5.903 1.00 72.62 186 ASP A O 1
ATOM 1424 N N . LEU A 1 187 ? 7.830 -12.247 -4.159 1.00 70.56 187 LEU A N 1
ATOM 1425 C CA . LEU A 1 187 ? 9.070 -11.690 -3.598 1.00 70.56 187 LEU A CA 1
ATOM 1426 C C . LEU A 1 187 ? 10.078 -12.794 -3.217 1.00 70.56 187 LEU A C 1
ATOM 1428 O O . LEU A 1 187 ? 11.287 -12.635 -3.385 1.00 70.56 187 LEU A O 1
ATOM 1432 N N . LEU A 1 188 ? 9.582 -13.953 -2.772 1.00 64.00 188 LEU A N 1
ATOM 1433 C CA . LEU A 1 188 ? 10.386 -15.144 -2.478 1.00 64.00 188 LEU A CA 1
ATOM 1434 C C . LEU A 1 188 ? 10.759 -15.987 -3.704 1.00 64.00 188 LEU A C 1
ATOM 1436 O O . LEU A 1 188 ? 11.533 -16.945 -3.560 1.00 64.00 188 LEU A O 1
ATOM 1440 N N . TYR A 1 189 ? 10.210 -15.678 -4.884 1.00 60.84 189 TYR A N 1
ATOM 1441 C CA . TYR A 1 189 ? 10.355 -16.471 -6.108 1.00 60.84 189 TYR A CA 1
ATOM 1442 C C . TYR A 1 189 ? 10.119 -17.972 -5.863 1.00 60.84 189 TYR A C 1
ATOM 1444 O O . TYR A 1 189 ? 10.885 -18.828 -6.325 1.00 60.84 189 TYR A O 1
ATOM 1452 N N . LEU A 1 190 ? 9.094 -18.318 -5.080 1.00 53.25 190 LEU A N 1
ATOM 1453 C CA . LEU A 1 190 ? 8.762 -19.721 -4.843 1.00 53.25 190 LEU A CA 1
ATOM 1454 C C . LEU A 1 190 ? 8.246 -20.336 -6.148 1.00 53.25 190 LEU A C 1
ATOM 1456 O O . LEU A 1 190 ? 7.214 -19.945 -6.690 1.00 53.25 190 LEU A O 1
ATOM 1460 N N . ARG A 1 191 ? 9.004 -21.299 -6.684 1.00 44.81 191 ARG A N 1
ATOM 1461 C CA . ARG A 1 191 ? 8.613 -22.071 -7.867 1.00 44.81 191 ARG A CA 1
ATOM 1462 C C . ARG A 1 191 ? 7.388 -22.928 -7.539 1.00 44.81 191 ARG A C 1
ATOM 1464 O O . ARG A 1 191 ? 7.281 -23.452 -6.430 1.00 44.81 191 ARG A O 1
ATOM 1471 N N . GLU A 1 192 ? 6.507 -23.131 -8.519 1.00 38.53 192 GLU A N 1
ATOM 1472 C CA . GLU A 1 192 ? 5.488 -24.188 -8.460 1.00 38.53 192 GLU A CA 1
ATOM 1473 C C . GLU A 1 192 ? 6.185 -25.528 -8.146 1.00 38.53 192 GLU A C 1
ATOM 1475 O O . GLU A 1 192 ? 7.025 -25.979 -8.927 1.00 38.53 192 GLU A O 1
ATOM 1480 N N . GLY A 1 193 ? 5.904 -26.105 -6.969 1.00 40.09 193 GLY A N 1
ATOM 1481 C CA . GLY A 1 193 ? 6.529 -27.342 -6.476 1.00 40.09 193 GLY A CA 1
ATOM 1482 C C . GLY A 1 193 ? 7.587 -27.197 -5.367 1.00 40.09 193 GLY A C 1
ATOM 1483 O O . GLY A 1 193 ? 8.289 -28.164 -5.092 1.00 40.09 193 GLY A O 1
ATOM 1484 N N . SER A 1 194 ? 7.744 -26.029 -4.730 1.00 43.88 194 SER A N 1
ATOM 1485 C CA . SER A 1 194 ? 8.559 -25.908 -3.504 1.00 43.88 194 SER A CA 1
ATOM 1486 C C . SER A 1 194 ? 7.837 -26.472 -2.268 1.00 43.88 194 SER A C 1
ATOM 1488 O O . SER A 1 194 ? 6.615 -26.585 -2.278 1.00 43.88 194 SER A O 1
ATOM 1490 N N . CYS A 1 195 ? 8.566 -26.768 -1.183 1.00 48.53 195 CYS A N 1
ATOM 1491 C CA . CYS A 1 195 ? 8.006 -27.298 0.074 1.00 48.53 195 CYS A CA 1
ATOM 1492 C C . CYS A 1 195 ? 6.956 -26.385 0.740 1.00 48.53 195 CYS A C 1
ATOM 1494 O O . CYS A 1 195 ? 6.278 -26.812 1.669 1.00 48.53 195 CYS A O 1
ATOM 1496 N N . LEU A 1 196 ? 6.834 -25.135 0.283 1.00 49.56 196 LEU A N 1
ATOM 1497 C CA . LEU A 1 196 ? 5.740 -24.239 0.631 1.00 49.56 196 LEU A CA 1
ATOM 1498 C C . LEU A 1 196 ? 4.646 -24.393 -0.442 1.00 49.56 196 LEU A C 1
ATOM 1500 O O . LEU A 1 196 ? 4.872 -23.979 -1.588 1.00 49.56 196 LEU A O 1
ATOM 1504 N N . PRO A 1 197 ? 3.497 -25.017 -0.120 1.00 49.69 197 PRO A N 1
ATOM 1505 C CA . PRO A 1 197 ? 2.406 -25.166 -1.073 1.00 49.69 197 PRO A CA 1
ATOM 1506 C C . PRO A 1 197 ? 1.892 -23.777 -1.465 1.00 49.69 197 PRO A C 1
ATOM 1508 O O . PRO A 1 197 ? 1.543 -22.984 -0.598 1.00 49.69 197 PRO A O 1
ATOM 1511 N N . ARG A 1 198 ? 1.865 -23.470 -2.770 1.00 53.22 198 ARG A N 1
ATOM 1512 C CA . ARG A 1 198 ? 1.284 -22.228 -3.304 1.00 53.22 198 ARG A CA 1
ATOM 1513 C C . ARG A 1 198 ? -0.230 -22.426 -3.436 1.00 53.22 198 ARG A C 1
ATOM 1515 O O . ARG A 1 198 ? -0.635 -23.208 -4.301 1.00 53.22 198 ARG A O 1
ATOM 1522 N N . PRO A 1 199 ? -1.073 -21.758 -2.633 1.00 54.72 199 PRO A N 1
ATOM 1523 C CA . PRO A 1 199 ? -2.514 -21.834 -2.821 1.00 54.72 199 PRO A CA 1
ATOM 1524 C C . PRO A 1 199 ? -2.873 -21.117 -4.131 1.00 54.72 199 PRO A C 1
ATOM 1526 O O . PRO A 1 199 ? -2.418 -20.003 -4.391 1.00 54.72 199 PRO A O 1
ATOM 1529 N N . LYS A 1 200 ? -3.649 -21.771 -5.000 1.00 57.91 200 LYS A N 1
ATOM 1530 C CA . LYS A 1 200 ? -4.151 -21.164 -6.239 1.00 57.91 200 LYS A CA 1
ATOM 1531 C C . LYS A 1 200 ? -5.490 -20.488 -5.948 1.00 57.91 200 LYS A C 1
ATOM 1533 O O . LYS A 1 200 ? -6.509 -21.164 -5.869 1.00 57.91 200 LYS A O 1
ATOM 1538 N N . TYR A 1 201 ? -5.489 -19.164 -5.810 1.00 54.22 201 TYR A N 1
ATOM 1539 C CA . TYR A 1 201 ? -6.711 -18.390 -5.541 1.00 54.22 201 TYR A CA 1
ATOM 1540 C C . TYR A 1 201 ? -7.505 -18.025 -6.811 1.00 54.22 201 TYR A C 1
ATOM 1542 O O . TYR A 1 201 ? -8.665 -17.631 -6.721 1.00 54.22 201 TYR A O 1
ATOM 1550 N N . ARG A 1 202 ? -6.916 -18.187 -8.007 1.00 49.81 202 ARG A N 1
ATOM 1551 C CA . ARG A 1 202 ? -7.539 -17.866 -9.303 1.00 49.81 202 ARG A CA 1
ATOM 1552 C C . ARG A 1 202 ? -7.779 -19.134 -10.128 1.00 49.81 202 ARG A C 1
ATOM 1554 O O . ARG A 1 202 ? -6.854 -19.921 -10.321 1.00 49.81 202 ARG A O 1
ATOM 1561 N N . LYS A 1 203 ? -9.005 -19.315 -10.636 1.00 48.69 203 LYS A N 1
ATOM 1562 C CA . LYS A 1 203 ? -9.321 -20.339 -11.649 1.00 48.69 203 LYS A CA 1
ATOM 1563 C C . LYS A 1 203 ? -8.688 -19.948 -12.989 1.00 48.69 203 LYS A C 1
ATOM 1565 O O . LYS A 1 203 ? -8.683 -18.775 -13.354 1.00 48.69 203 LYS A O 1
ATOM 1570 N N . GLU A 1 204 ? -8.168 -20.929 -13.720 1.00 52.88 204 GLU A N 1
ATOM 1571 C CA . GLU A 1 204 ? -7.444 -20.762 -14.994 1.00 52.88 204 GLU A CA 1
ATOM 1572 C C . GLU A 1 204 ? -8.363 -20.386 -16.190 1.00 52.88 204 GLU A C 1
ATOM 1574 O O . GLU A 1 204 ? -7.907 -20.309 -17.328 1.00 52.88 204 GLU A O 1
ATOM 1579 N N . ASP A 1 205 ? -9.641 -20.069 -15.943 1.00 43.78 205 ASP A N 1
ATOM 1580 C CA . ASP A 1 205 ? -10.700 -19.913 -16.962 1.00 43.78 205 ASP A CA 1
ATOM 1581 C C . ASP A 1 205 ? -10.576 -18.695 -17.894 1.00 43.78 205 ASP A C 1
ATOM 1583 O O . ASP A 1 205 ? -11.357 -18.551 -18.828 1.00 43.78 205 ASP A O 1
ATOM 1587 N N . ILE A 1 206 ? -9.587 -17.815 -17.717 1.00 44.78 206 ILE A N 1
ATOM 1588 C CA . ILE A 1 206 ? -9.428 -16.642 -18.602 1.00 44.78 206 ILE A CA 1
ATOM 1589 C C . ILE A 1 206 ? -8.617 -16.983 -19.867 1.00 44.78 206 ILE A C 1
ATOM 1591 O O . ILE A 1 206 ? -8.558 -16.187 -20.799 1.00 44.78 206 ILE A O 1
ATOM 1595 N N . GLN A 1 207 ? -8.032 -18.184 -19.963 1.00 38.66 207 GLN A N 1
ATOM 1596 C CA . GLN A 1 207 ? -7.167 -18.551 -21.092 1.00 38.66 207 GLN A CA 1
ATOM 1597 C C . GLN A 1 207 ? -7.843 -19.399 -22.188 1.00 38.66 207 GLN A C 1
ATOM 1599 O O . GLN A 1 207 ? -7.185 -19.746 -23.166 1.00 38.66 207 GLN A O 1
ATOM 1604 N N . GLN A 1 208 ? -9.142 -19.709 -22.073 1.00 31.30 208 GLN A N 1
ATOM 1605 C CA . GLN A 1 208 ? -9.866 -20.540 -23.052 1.00 31.30 208 GLN A CA 1
ATOM 1606 C C . GLN A 1 208 ? -10.738 -19.776 -24.067 1.00 31.30 208 GLN A C 1
ATOM 1608 O O . GLN A 1 208 ? -11.203 -20.393 -25.022 1.00 31.30 208 GLN A O 1
ATOM 1613 N N . CYS A 1 209 ? -10.904 -18.452 -23.959 1.00 31.34 209 CYS A N 1
ATOM 1614 C CA . CYS A 1 209 ? -11.758 -17.699 -24.896 1.00 31.34 209 CYS A CA 1
ATOM 1615 C C . CYS A 1 209 ? -11.086 -17.222 -26.200 1.00 31.34 209 CYS A C 1
ATOM 1617 O O . CYS A 1 209 ? -11.773 -16.649 -27.036 1.00 31.34 209 CYS A O 1
ATOM 1619 N N . GLU A 1 210 ? -9.796 -17.486 -26.439 1.00 32.56 210 GLU A N 1
ATOM 1620 C CA . GLU A 1 210 ? -9.110 -16.999 -27.659 1.00 32.56 210 GLU A CA 1
ATOM 1621 C C . GLU A 1 210 ? -8.546 -18.094 -28.581 1.00 32.56 210 GLU A C 1
ATOM 1623 O O . GLU A 1 210 ? -7.961 -17.790 -29.613 1.00 32.56 210 GLU A O 1
ATOM 1628 N N . THR A 1 211 ? -8.735 -19.386 -28.287 1.00 30.41 211 THR A N 1
ATOM 1629 C CA . THR A 1 211 ? -8.254 -20.480 -29.174 1.00 30.41 211 THR A CA 1
ATOM 1630 C C . THR A 1 211 ? -9.391 -21.130 -29.974 1.00 30.41 211 THR A C 1
ATOM 1632 O O . THR A 1 211 ? -9.386 -22.326 -30.250 1.00 30.41 211 THR A O 1
ATOM 1635 N N . GLY A 1 212 ? -10.396 -20.330 -30.335 1.00 30.98 212 GLY A N 1
ATOM 1636 C CA . GLY A 1 212 ? -11.653 -20.790 -30.925 1.00 30.98 212 GLY A CA 1
ATOM 1637 C C . GLY A 1 212 ? -11.911 -20.385 -32.375 1.00 30.98 212 GLY A C 1
ATOM 1638 O O . GLY A 1 212 ? -13.045 -20.528 -32.804 1.00 30.98 212 GLY A O 1
ATOM 1639 N N . GLN A 1 213 ? -10.939 -19.885 -33.144 1.00 32.44 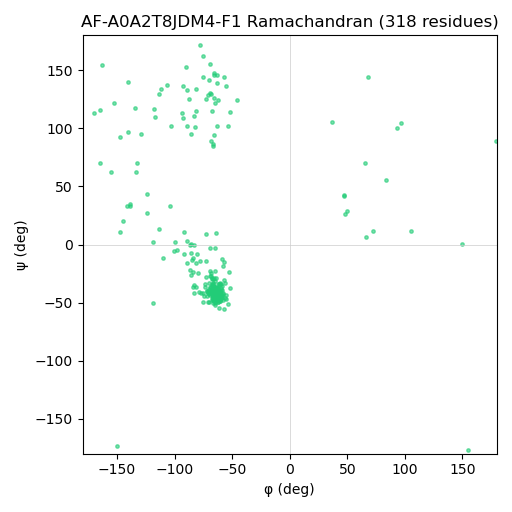213 GLN A N 1
ATOM 1640 C CA . GLN A 1 213 ? -11.126 -19.629 -34.581 1.00 32.44 213 GLN A CA 1
ATOM 1641 C C . GLN A 1 213 ? -9.827 -19.851 -35.362 1.00 32.44 213 GLN A C 1
ATOM 1643 O O . GLN A 1 213 ? -8.993 -18.963 -35.466 1.00 32.44 213 GLN A O 1
ATOM 1648 N N . ASN A 1 214 ? -9.647 -21.073 -35.870 1.00 26.36 214 ASN A N 1
ATOM 1649 C CA . ASN A 1 214 ? -9.191 -21.346 -37.240 1.00 26.36 214 ASN A CA 1
ATOM 1650 C C . ASN A 1 214 ? -9.085 -22.862 -37.447 1.00 26.36 214 ASN A C 1
ATOM 1652 O O . ASN A 1 214 ? -8.054 -23.492 -37.218 1.00 26.36 214 ASN A O 1
ATOM 1656 N N . LYS A 1 215 ? -10.199 -23.455 -37.886 1.00 31.38 215 LYS A N 1
ATOM 1657 C CA . LYS A 1 215 ? -10.199 -24.738 -38.588 1.00 31.38 215 LYS A CA 1
ATOM 1658 C C . LYS A 1 215 ? -9.880 -24.459 -40.054 1.00 31.38 215 LYS A C 1
ATOM 1660 O O . LYS A 1 215 ? -10.803 -24.144 -40.787 1.00 31.38 215 LYS A O 1
ATOM 1665 N N . GLU A 1 216 ? -8.644 -24.681 -40.490 1.00 29.59 216 GLU A N 1
ATOM 1666 C CA . GLU A 1 216 ? -8.363 -25.037 -41.887 1.00 29.59 216 GLU A CA 1
ATOM 1667 C C . GLU A 1 216 ? -7.256 -26.101 -41.964 1.00 29.59 216 GLU A C 1
ATOM 1669 O O . GLU A 1 216 ? -6.067 -25.840 -41.845 1.00 29.59 216 GLU A O 1
ATOM 1674 N N . ARG A 1 217 ? -7.724 -27.351 -42.080 1.00 28.66 217 ARG A N 1
ATOM 1675 C CA . ARG A 1 217 ? -7.352 -28.340 -43.103 1.00 28.66 217 ARG A CA 1
ATOM 1676 C C . ARG A 1 217 ? -5.885 -28.346 -43.568 1.00 28.66 217 ARG A C 1
ATOM 1678 O O . ARG A 1 217 ? -5.548 -27.572 -44.441 1.00 28.66 217 ARG A O 1
ATOM 1685 N N . TYR A 1 218 ? -5.104 -29.339 -43.131 1.00 26.62 218 TYR A N 1
ATOM 1686 C CA . TYR A 1 218 ? -4.353 -30.265 -44.003 1.00 26.62 218 TYR A CA 1
ATOM 1687 C C . TYR A 1 218 ? -3.885 -31.479 -43.176 1.00 26.62 218 TYR A C 1
ATOM 1689 O O . TYR A 1 218 ? -3.107 -31.350 -42.237 1.00 26.62 218 TYR A O 1
ATOM 1697 N N . ASN A 1 219 ? -4.399 -32.661 -43.526 1.00 25.81 219 ASN A N 1
ATOM 1698 C CA . ASN A 1 219 ? -3.982 -33.959 -42.996 1.00 25.81 219 ASN A CA 1
ATOM 1699 C C . ASN A 1 219 ? -2.808 -34.485 -43.826 1.00 25.81 219 ASN A C 1
ATOM 1701 O O . ASN A 1 219 ? -3.003 -34.667 -45.026 1.00 25.81 219 ASN A O 1
ATOM 1705 N N . ILE A 1 220 ? -1.676 -34.830 -43.202 1.00 30.84 220 ILE A N 1
ATOM 1706 C CA . ILE A 1 220 ? -0.797 -35.922 -43.656 1.00 30.84 220 ILE A CA 1
ATOM 1707 C C . ILE A 1 220 ? -0.281 -36.688 -42.424 1.00 30.84 220 ILE A C 1
ATOM 1709 O O . ILE A 1 220 ? -0.028 -36.129 -41.362 1.00 30.84 220 ILE A O 1
ATOM 1713 N N . THR A 1 221 ? -0.245 -37.997 -42.616 1.00 25.94 221 THR A N 1
ATOM 1714 C CA . THR A 1 221 ? -0.271 -39.150 -41.718 1.00 25.94 221 THR A CA 1
ATOM 1715 C C . THR A 1 221 ? 1.062 -39.480 -41.011 1.00 25.94 221 THR A C 1
ATOM 1717 O O . THR A 1 221 ? 2.129 -39.019 -41.403 1.00 25.94 221 THR A O 1
ATOM 1720 N N . THR A 1 222 ? 0.950 -40.425 -40.062 1.00 26.16 222 THR A N 1
ATOM 1721 C CA . THR A 1 222 ? 1.884 -41.508 -39.649 1.00 26.16 222 THR A CA 1
ATOM 1722 C C . THR A 1 222 ? 2.845 -41.353 -38.448 1.00 26.16 222 THR A C 1
ATOM 1724 O O . THR A 1 222 ? 3.915 -40.774 -38.544 1.00 26.16 222 THR A O 1
ATOM 1727 N N . GLU A 1 223 ? 2.419 -42.044 -37.376 1.00 26.62 223 GLU A N 1
ATOM 1728 C CA . GLU A 1 223 ? 3.101 -42.937 -36.409 1.00 26.62 223 GLU A CA 1
ATOM 1729 C C . GLU A 1 223 ? 4.160 -42.481 -35.371 1.00 26.62 223 GLU A C 1
ATOM 1731 O O . GLU A 1 223 ? 4.988 -41.614 -35.639 1.00 26.62 223 GLU A O 1
ATOM 1736 N N . PRO A 1 224 ? 4.161 -43.104 -34.158 1.00 32.03 224 PRO A N 1
ATOM 1737 C CA . PRO A 1 224 ? 5.004 -42.724 -33.024 1.00 32.03 224 PRO A CA 1
ATOM 1738 C C . PRO A 1 224 ? 6.158 -43.711 -32.768 1.00 32.03 224 PRO A C 1
ATOM 1740 O O . PRO A 1 224 ? 5.943 -44.917 -32.695 1.00 32.03 224 PRO A O 1
ATOM 1743 N N . ALA A 1 225 ? 7.368 -43.222 -32.480 1.00 24.75 225 ALA A N 1
ATOM 1744 C CA . ALA A 1 225 ? 8.373 -44.023 -31.776 1.00 24.75 225 ALA A CA 1
ATOM 1745 C C . ALA A 1 225 ? 9.512 -43.184 -31.180 1.00 24.75 225 ALA A C 1
ATOM 1747 O O . ALA A 1 225 ? 9.899 -42.152 -31.715 1.00 24.75 225 ALA A O 1
ATOM 1748 N N . ALA A 1 226 ? 10.101 -43.762 -30.130 1.00 25.28 226 ALA A N 1
ATOM 1749 C CA . ALA A 1 226 ? 11.438 -43.528 -29.582 1.00 25.28 226 ALA A CA 1
ATOM 1750 C C . ALA A 1 226 ? 11.593 -42.503 -28.442 1.00 25.28 226 ALA A C 1
ATOM 1752 O O . ALA A 1 226 ? 11.740 -41.295 -28.601 1.00 25.28 226 ALA A O 1
ATOM 1753 N N . ARG A 1 227 ? 11.680 -43.092 -27.243 1.00 28.06 227 ARG A N 1
ATOM 1754 C CA . ARG A 1 227 ? 12.373 -42.576 -26.061 1.00 28.06 227 ARG A CA 1
ATOM 1755 C C . ARG A 1 227 ? 13.834 -42.268 -26.410 1.00 28.06 227 ARG A C 1
ATOM 1757 O O . ARG A 1 227 ? 14.509 -43.144 -26.941 1.00 28.06 227 ARG A O 1
ATOM 1764 N N . GLN A 1 228 ? 14.358 -41.132 -25.955 1.00 26.67 228 GLN A N 1
ATOM 1765 C CA . GLN A 1 228 ? 15.780 -41.017 -25.625 1.00 26.67 228 GLN A CA 1
ATOM 1766 C C . GLN A 1 228 ? 16.010 -39.953 -24.547 1.00 26.67 228 GLN A C 1
ATOM 1768 O O . GLN A 1 228 ? 15.625 -38.794 -24.675 1.00 26.67 228 GLN A O 1
ATOM 1773 N N . HIS A 1 229 ? 16.615 -40.403 -23.447 1.00 26.14 229 HIS A N 1
ATOM 1774 C CA . HIS A 1 229 ? 17.246 -39.568 -22.433 1.00 26.14 229 HIS A CA 1
ATOM 1775 C C . HIS A 1 229 ? 18.421 -38.805 -23.055 1.00 26.14 229 HIS A C 1
ATOM 1777 O O . HIS A 1 229 ? 19.219 -39.393 -23.780 1.00 26.14 229 HIS A O 1
ATOM 1783 N N . GLY A 1 230 ? 18.578 -37.531 -22.700 1.00 23.88 230 GLY A N 1
ATOM 1784 C CA . GLY A 1 230 ? 19.744 -36.743 -23.084 1.00 23.88 230 GLY A CA 1
ATOM 1785 C C . GLY A 1 230 ? 19.784 -35.409 -22.352 1.00 23.88 230 GLY A C 1
ATOM 1786 O O . GLY A 1 230 ? 18.924 -34.555 -22.531 1.00 23.88 230 GLY A O 1
ATOM 1787 N N . HIS A 1 231 ? 20.783 -35.262 -21.490 1.00 29.06 231 HIS A N 1
ATOM 1788 C CA . HIS A 1 231 ? 21.127 -34.062 -20.741 1.00 29.06 231 HIS A CA 1
ATOM 1789 C C . HIS A 1 231 ? 21.135 -32.778 -21.589 1.00 29.06 231 HIS A C 1
ATOM 1791 O O . HIS A 1 231 ? 21.958 -32.640 -22.485 1.00 29.06 231 HIS A O 1
ATOM 1797 N N . HIS A 1 232 ? 20.366 -31.767 -21.175 1.00 27.91 232 HIS A N 1
ATOM 1798 C CA . HIS A 1 232 ? 20.710 -30.365 -21.429 1.00 27.91 232 HIS A CA 1
ATOM 1799 C C . HIS A 1 232 ? 20.646 -29.561 -20.126 1.00 27.91 232 HIS A C 1
ATOM 1801 O O . HIS A 1 232 ? 19.596 -29.095 -19.679 1.00 27.91 232 HIS A O 1
ATOM 1807 N N . LYS A 1 233 ? 21.823 -29.435 -19.500 1.00 31.28 233 LYS A N 1
ATOM 1808 C CA . LYS A 1 233 ? 22.146 -28.407 -18.506 1.00 31.28 233 LYS A CA 1
ATOM 1809 C C . LYS A 1 233 ? 22.068 -27.019 -19.165 1.00 31.28 233 LYS A C 1
ATOM 1811 O O . LYS A 1 233 ? 22.429 -26.862 -20.324 1.00 31.28 233 LYS A O 1
ATOM 1816 N N . HIS A 1 234 ? 21.642 -26.037 -18.370 1.00 29.69 234 HIS A N 1
ATOM 1817 C CA . HIS A 1 234 ? 21.739 -24.588 -18.602 1.00 29.69 234 HIS A CA 1
ATOM 1818 C C . HIS A 1 234 ? 20.961 -23.978 -19.777 1.00 29.69 234 HIS A C 1
ATOM 1820 O O . HIS A 1 234 ? 21.531 -23.416 -20.702 1.00 29.69 234 HIS A O 1
ATOM 1826 N N . ARG A 1 235 ? 19.626 -23.943 -19.664 1.00 28.44 235 ARG A N 1
ATOM 1827 C CA . ARG A 1 235 ? 18.819 -22.873 -20.285 1.00 28.44 235 ARG A CA 1
ATOM 1828 C C . ARG A 1 235 ? 17.485 -22.676 -19.566 1.00 28.44 235 ARG A C 1
ATOM 1830 O O . ARG A 1 235 ? 16.426 -22.947 -20.116 1.00 28.44 235 ARG A O 1
ATOM 1837 N N . ARG A 1 236 ? 17.522 -22.297 -18.286 1.00 29.45 236 ARG A N 1
ATOM 1838 C CA . ARG A 1 236 ? 16.307 -21.962 -17.510 1.00 29.45 236 ARG A CA 1
ATOM 1839 C C . ARG A 1 236 ? 16.514 -20.772 -16.572 1.00 29.45 236 ARG A C 1
ATOM 1841 O O . ARG A 1 236 ? 15.918 -20.714 -15.503 1.00 29.45 236 ARG A O 1
ATOM 1848 N N . ALA A 1 237 ? 17.348 -19.822 -16.984 1.00 37.09 237 ALA A N 1
ATOM 1849 C CA . ALA A 1 237 ? 17.168 -18.449 -16.545 1.00 37.09 237 ALA A CA 1
ATOM 1850 C C . ALA A 1 237 ? 15.973 -17.873 -17.321 1.00 37.09 237 ALA A C 1
ATOM 1852 O O . ALA A 1 237 ? 15.803 -18.178 -18.501 1.00 37.09 237 ALA A O 1
ATOM 1853 N N . LEU A 1 238 ? 15.181 -17.028 -16.662 1.00 36.47 238 LEU A N 1
ATOM 1854 C CA . LEU A 1 238 ? 14.243 -16.100 -17.300 1.00 36.47 238 LEU A CA 1
ATOM 1855 C C . LEU A 1 238 ? 12.857 -16.637 -17.709 1.00 36.47 238 LEU A C 1
ATOM 1857 O O . LEU A 1 238 ? 12.437 -16.452 -18.851 1.00 36.47 238 LEU A O 1
ATOM 1861 N N . GLN A 1 239 ? 12.072 -17.226 -16.795 1.00 35.09 239 GLN A N 1
ATOM 1862 C CA . GLN A 1 239 ? 10.669 -17.500 -17.155 1.00 35.09 239 GLN A CA 1
ATOM 1863 C C . GLN A 1 239 ? 9.574 -17.394 -16.089 1.00 35.09 239 GLN A C 1
ATOM 1865 O O . GLN A 1 239 ? 8.507 -17.946 -16.336 1.00 35.09 239 GLN A O 1
ATOM 1870 N N . ARG A 1 240 ? 9.726 -16.692 -14.951 1.00 38.84 240 ARG A N 1
ATOM 1871 C CA . ARG A 1 240 ? 8.543 -16.510 -14.074 1.00 38.84 240 ARG A CA 1
ATOM 1872 C C . ARG A 1 240 ? 8.634 -15.424 -12.994 1.00 38.84 240 ARG A C 1
ATOM 1874 O O . ARG A 1 240 ? 8.658 -15.716 -11.811 1.00 38.84 240 ARG A O 1
ATOM 1881 N N . SER A 1 241 ? 8.619 -14.165 -13.420 1.00 33.72 241 SER A N 1
ATOM 1882 C CA . SER A 1 241 ? 8.208 -13.001 -12.601 1.00 33.72 241 SER A CA 1
ATOM 1883 C C . SER A 1 241 ? 7.367 -12.034 -13.441 1.00 33.72 241 SER A C 1
ATOM 1885 O O . SER A 1 241 ? 7.497 -10.814 -13.387 1.00 33.72 241 SER A O 1
ATOM 1887 N N . LYS A 1 242 ? 6.571 -12.598 -14.350 1.00 43.56 242 LYS A N 1
ATOM 1888 C CA . LYS A 1 242 ? 6.104 -11.875 -15.520 1.00 43.56 242 LYS A CA 1
ATOM 1889 C C . LYS A 1 242 ? 4.582 -11.842 -15.665 1.00 43.56 242 LYS A C 1
ATOM 1891 O O . LYS A 1 242 ? 4.154 -11.708 -16.777 1.00 43.56 242 LYS A O 1
ATOM 1896 N N . THR A 1 243 ? 3.708 -11.925 -14.672 1.00 48.72 243 THR A N 1
ATOM 1897 C CA . THR A 1 243 ? 2.258 -11.794 -14.989 1.00 48.72 243 THR A CA 1
ATOM 1898 C C . THR A 1 243 ? 1.861 -10.339 -15.275 1.00 48.72 243 THR A C 1
ATOM 1900 O O . THR A 1 243 ? 1.343 -10.038 -16.351 1.00 48.72 243 THR A O 1
ATOM 1903 N N . PHE A 1 244 ? 2.229 -9.393 -14.411 1.00 40.22 244 PHE A N 1
ATOM 1904 C CA . PHE A 1 244 ? 2.027 -7.961 -14.683 1.00 40.22 244 PHE A CA 1
ATOM 1905 C C . PHE A 1 244 ? 3.026 -7.431 -15.727 1.00 40.22 244 PHE A C 1
ATOM 1907 O O . PHE A 1 244 ? 2.648 -6.804 -16.717 1.00 40.22 244 PHE A O 1
ATOM 1914 N N . MET A 1 245 ? 4.301 -7.808 -15.584 1.00 42.00 245 MET A N 1
ATOM 1915 C CA . MET A 1 245 ? 5.352 -7.474 -16.547 1.00 42.00 245 MET A CA 1
ATOM 1916 C C . MET A 1 245 ? 5.209 -8.200 -17.897 1.00 42.00 245 MET A C 1
ATOM 1918 O O . MET A 1 245 ? 5.635 -7.620 -18.877 1.00 42.00 245 MET A O 1
ATOM 1922 N N . GLN A 1 246 ? 4.595 -9.392 -18.039 1.00 43.34 246 GLN A N 1
ATOM 1923 C CA . GLN A 1 246 ? 4.238 -9.942 -19.374 1.00 43.34 246 GLN A CA 1
ATOM 1924 C C . GLN A 1 246 ? 3.060 -9.206 -19.963 1.00 43.34 246 GLN A C 1
ATOM 1926 O O . GLN A 1 246 ? 3.027 -9.093 -21.175 1.00 43.34 246 GLN A O 1
ATOM 1931 N N . THR A 1 247 ? 2.097 -8.734 -19.174 1.00 44.75 247 THR A N 1
ATOM 1932 C CA . THR A 1 247 ? 0.991 -7.951 -19.741 1.00 44.75 247 THR A CA 1
ATOM 1933 C C . THR A 1 247 ? 1.545 -6.648 -20.328 1.00 44.75 247 THR A C 1
ATOM 1935 O O . THR A 1 247 ? 1.277 -6.326 -21.484 1.00 44.75 247 THR A O 1
ATOM 1938 N N . ILE A 1 248 ? 2.463 -5.999 -19.601 1.00 50.06 248 ILE A N 1
ATOM 1939 C CA . ILE A 1 248 ? 3.212 -4.821 -20.063 1.00 50.06 248 ILE A CA 1
ATOM 1940 C C . ILE A 1 248 ? 4.288 -5.159 -21.115 1.00 50.06 248 ILE A C 1
ATOM 1942 O O . ILE A 1 248 ? 4.584 -4.314 -21.937 1.00 50.06 248 ILE A O 1
ATOM 1946 N N . GLN A 1 249 ? 4.878 -6.360 -21.149 1.00 44.44 249 GLN A N 1
ATOM 1947 C CA . GLN A 1 249 ? 5.834 -6.775 -22.198 1.00 44.44 249 GLN A CA 1
ATOM 1948 C C . GLN A 1 249 ? 5.135 -7.304 -23.464 1.00 44.44 249 GLN A C 1
ATOM 1950 O O . GLN A 1 249 ? 5.743 -7.291 -24.534 1.00 44.44 249 GLN A O 1
ATOM 1955 N N . ARG A 1 250 ? 3.887 -7.789 -23.363 1.00 49.12 250 ARG A N 1
ATOM 1956 C CA . ARG A 1 250 ? 3.031 -8.194 -24.496 1.00 49.12 250 ARG A CA 1
ATOM 1957 C C . ARG A 1 250 ? 2.556 -6.972 -25.266 1.00 49.12 250 ARG A C 1
ATOM 1959 O O . ARG A 1 250 ? 2.584 -6.992 -26.492 1.00 49.12 250 ARG A O 1
ATOM 1966 N N . LEU A 1 251 ? 2.205 -5.901 -24.559 1.00 53.00 251 LEU A N 1
ATOM 1967 C CA . LEU A 1 251 ? 2.202 -4.556 -25.119 1.00 53.00 251 LEU A CA 1
ATOM 1968 C C . LEU A 1 251 ? 3.658 -4.208 -25.411 1.00 53.00 251 LEU A C 1
ATOM 1970 O O . LEU A 1 251 ? 4.299 -3.681 -24.525 1.00 53.00 251 LEU A O 1
ATOM 1974 N N . ARG A 1 252 ? 4.240 -4.546 -26.573 1.00 60.56 252 ARG A N 1
ATOM 1975 C CA . ARG A 1 252 ? 5.640 -4.172 -26.864 1.00 60.56 252 ARG A CA 1
ATOM 1976 C C . ARG A 1 252 ? 5.765 -2.655 -26.652 1.00 60.56 252 ARG A C 1
ATOM 1978 O O . ARG A 1 252 ? 5.335 -1.914 -27.533 1.00 60.56 252 ARG A O 1
ATOM 1985 N N . PRO A 1 253 ? 6.332 -2.155 -25.533 1.00 60.56 253 PRO A N 1
ATOM 1986 C CA . PRO A 1 253 ? 6.200 -0.740 -25.187 1.00 60.56 253 PRO A CA 1
ATOM 1987 C C . PRO A 1 253 ? 6.939 0.090 -26.226 1.00 60.56 253 PRO A C 1
ATOM 1989 O O . PRO A 1 253 ? 6.475 1.134 -26.649 1.00 60.56 253 PRO A O 1
ATOM 1992 N N . ILE A 1 254 ? 8.042 -0.469 -26.724 1.00 66.12 254 ILE A N 1
ATOM 1993 C CA . ILE A 1 254 ? 8.797 0.002 -27.880 1.00 66.12 254 ILE A CA 1
ATOM 1994 C C . ILE A 1 254 ? 7.934 0.221 -29.123 1.00 66.12 254 ILE A C 1
ATOM 1996 O O . ILE A 1 254 ? 8.176 1.187 -29.825 1.00 66.12 254 ILE A O 1
ATOM 2000 N N . GLN A 1 255 ? 6.929 -0.611 -29.400 1.00 67.38 255 GLN A N 1
ATOM 2001 C CA . GLN A 1 255 ? 6.039 -0.387 -30.543 1.00 67.38 255 GLN A CA 1
ATOM 2002 C C . GLN A 1 255 ? 5.070 0.763 -30.304 1.00 67.38 255 GLN A C 1
ATOM 2004 O O . GLN A 1 255 ? 4.792 1.516 -31.228 1.00 67.38 255 GLN A O 1
ATOM 2009 N N . ILE A 1 256 ? 4.586 0.915 -29.072 1.00 75.44 256 ILE A N 1
ATOM 2010 C CA . ILE A 1 256 ? 3.708 2.025 -28.693 1.00 75.44 256 ILE A CA 1
ATOM 2011 C C . ILE A 1 256 ? 4.491 3.338 -28.749 1.00 75.44 256 ILE A C 1
ATOM 2013 O O . ILE A 1 256 ? 3.996 4.319 -29.288 1.00 75.44 256 ILE A O 1
ATOM 2017 N N . TRP A 1 257 ? 5.732 3.341 -28.258 1.00 78.25 257 TRP A N 1
ATOM 2018 C CA . TRP A 1 257 ? 6.637 4.484 -28.345 1.00 78.25 257 TRP A CA 1
ATOM 2019 C C . TRP A 1 257 ? 7.044 4.792 -29.789 1.00 78.25 257 TRP A C 1
ATOM 2021 O O . TRP A 1 257 ? 6.957 5.945 -30.191 1.00 78.25 257 TRP A O 1
ATOM 2031 N N . ASP A 1 258 ? 7.432 3.794 -30.588 1.00 81.88 258 ASP A N 1
ATOM 2032 C CA . ASP A 1 258 ? 7.784 3.977 -32.007 1.00 81.88 258 ASP A CA 1
ATOM 2033 C C . ASP A 1 258 ? 6.599 4.549 -32.795 1.00 81.88 258 ASP A C 1
ATOM 2035 O O . ASP A 1 258 ? 6.733 5.548 -33.500 1.00 81.88 258 ASP A O 1
ATOM 2039 N N . TRP A 1 259 ? 5.400 3.998 -32.596 1.00 84.69 259 TRP A N 1
ATOM 2040 C CA . TRP A 1 259 ? 4.191 4.577 -33.167 1.00 84.69 259 TRP A CA 1
ATOM 2041 C C . TRP A 1 259 ? 3.936 6.000 -32.669 1.00 84.69 259 TRP A C 1
ATOM 2043 O O . TRP A 1 259 ? 3.623 6.879 -33.467 1.00 84.69 259 TRP A O 1
ATOM 2053 N N . PHE A 1 260 ? 4.087 6.252 -31.369 1.00 85.81 260 PHE A N 1
ATOM 2054 C CA . PHE A 1 260 ? 3.829 7.562 -30.785 1.00 85.81 260 PHE A CA 1
ATOM 2055 C C . PHE A 1 260 ? 4.748 8.632 -31.370 1.00 85.81 260 PHE A C 1
ATOM 2057 O O . PHE A 1 260 ? 4.278 9.707 -31.743 1.00 85.81 260 PHE A O 1
ATOM 2064 N N . PHE A 1 261 ? 6.036 8.321 -31.521 1.00 85.25 261 PHE A N 1
ATOM 2065 C CA . PHE A 1 261 ? 6.999 9.213 -32.157 1.00 85.25 261 PHE A CA 1
ATOM 2066 C C . PHE A 1 261 ? 6.678 9.441 -33.637 1.00 85.25 261 PHE A C 1
ATOM 2068 O O . PHE A 1 261 ? 6.658 10.592 -34.067 1.00 85.25 261 PHE A O 1
ATOM 2075 N N . ARG A 1 262 ? 6.331 8.394 -34.399 1.00 84.50 262 ARG A N 1
ATOM 2076 C CA . ARG A 1 262 ? 5.902 8.542 -35.806 1.00 84.50 262 ARG A CA 1
ATOM 2077 C C . ARG A 1 262 ? 4.618 9.357 -35.945 1.00 84.50 262 ARG A C 1
ATOM 2079 O O . ARG A 1 262 ? 4.488 10.162 -36.862 1.00 84.50 262 ARG A O 1
ATOM 2086 N N . SER A 1 263 ? 3.676 9.175 -35.027 1.00 84.56 263 SER A N 1
ATOM 2087 C CA . SER A 1 263 ? 2.424 9.928 -34.975 1.00 84.56 263 SER A CA 1
ATOM 2088 C C . SER A 1 263 ? 2.693 11.401 -34.661 1.00 84.56 263 SER A C 1
ATOM 2090 O O . SER A 1 263 ? 2.185 12.276 -35.357 1.00 84.56 263 SER A O 1
ATOM 2092 N N . CYS A 1 264 ? 3.576 11.695 -33.700 1.00 84.19 264 CYS A N 1
ATOM 2093 C CA . CYS A 1 264 ? 4.021 13.060 -33.414 1.00 84.19 264 CYS A CA 1
ATOM 2094 C C . CYS A 1 264 ? 4.750 13.697 -34.603 1.00 84.19 264 CYS A C 1
ATOM 2096 O O . CYS A 1 264 ? 4.569 14.886 -34.848 1.00 84.19 264 CYS A O 1
ATOM 2098 N N . GLU A 1 265 ? 5.532 12.930 -35.366 1.00 84.56 265 GLU A N 1
ATOM 2099 C CA . GLU A 1 265 ? 6.196 13.422 -36.574 1.00 84.56 265 GLU A CA 1
ATOM 2100 C C . GLU A 1 265 ? 5.184 13.782 -37.672 1.00 84.56 265 GLU A C 1
ATOM 2102 O O . GLU A 1 265 ? 5.219 14.889 -38.210 1.00 84.56 265 GLU A O 1
ATOM 2107 N N . LEU A 1 266 ? 4.255 12.876 -37.990 1.00 84.75 266 LEU A N 1
ATOM 2108 C CA . LEU A 1 266 ? 3.241 13.097 -39.025 1.00 84.75 266 LEU A CA 1
ATOM 2109 C C . LEU A 1 266 ? 2.322 14.268 -38.670 1.00 84.75 266 LEU A C 1
ATOM 2111 O O . LEU A 1 266 ? 2.112 15.170 -39.478 1.00 84.75 266 LEU A O 1
ATOM 2115 N N . ASN A 1 267 ? 1.820 14.281 -37.440 1.00 84.12 267 ASN A N 1
ATOM 2116 C CA . ASN A 1 267 ? 0.937 15.331 -36.951 1.00 84.12 267 ASN A CA 1
ATOM 2117 C C . ASN A 1 267 ? 1.677 16.659 -36.767 1.00 84.12 267 ASN A C 1
ATOM 2119 O O . ASN A 1 267 ? 1.118 17.717 -37.040 1.00 84.12 267 ASN A O 1
ATOM 2123 N N . GLY A 1 268 ? 2.955 16.614 -36.387 1.00 83.50 268 GLY A N 1
ATOM 2124 C CA . GLY A 1 268 ? 3.826 17.783 -36.339 1.00 83.50 268 GLY A CA 1
ATOM 2125 C C . GLY A 1 268 ? 4.026 18.411 -37.718 1.00 83.50 268 GLY A C 1
ATOM 2126 O O . GLY A 1 268 ? 3.935 19.628 -37.842 1.00 83.50 268 GLY A O 1
ATOM 2127 N N . ARG A 1 269 ? 4.213 17.600 -38.772 1.00 82.69 269 ARG A N 1
ATOM 2128 C CA . ARG A 1 269 ? 4.300 18.084 -40.164 1.00 82.69 269 ARG A CA 1
ATOM 2129 C C . ARG A 1 269 ? 2.997 18.734 -40.633 1.00 82.69 269 ARG A C 1
ATOM 2131 O O . ARG A 1 269 ? 3.053 19.769 -41.291 1.00 82.69 269 ARG A O 1
ATOM 2138 N N . ILE A 1 270 ? 1.846 18.164 -40.273 1.00 84.44 270 ILE A N 1
ATOM 2139 C CA . ILE A 1 270 ? 0.528 18.734 -40.599 1.00 84.44 270 ILE A CA 1
ATOM 2140 C C . ILE A 1 270 ? 0.346 20.082 -39.893 1.00 84.44 270 ILE A C 1
ATOM 2142 O O . ILE A 1 270 ? 0.084 21.086 -40.550 1.00 84.44 270 ILE A O 1
ATOM 2146 N N . LEU A 1 271 ? 0.589 20.140 -38.583 1.00 83.19 271 LEU A N 1
ATOM 2147 C CA . LEU A 1 271 ? 0.465 21.370 -37.793 1.00 83.19 271 LEU A CA 1
ATOM 2148 C C . LEU A 1 271 ? 1.462 22.458 -38.223 1.00 83.19 271 LEU A C 1
ATOM 2150 O O . LEU A 1 271 ? 1.166 23.647 -38.114 1.00 83.19 271 LEU A O 1
ATOM 2154 N N . LEU A 1 272 ? 2.626 22.066 -38.743 1.00 82.81 272 LEU A N 1
ATOM 2155 C CA . LEU A 1 272 ? 3.583 22.980 -39.360 1.00 82.81 272 LEU A CA 1
ATOM 2156 C C . LEU A 1 272 ? 3.081 23.504 -40.712 1.00 82.81 272 LEU A C 1
ATOM 2158 O O . LEU A 1 272 ? 3.206 24.694 -40.988 1.00 82.81 272 LEU A O 1
ATOM 2162 N N . SER A 1 273 ? 2.464 22.650 -41.537 1.00 79.88 273 SER A N 1
ATOM 2163 C CA . SER A 1 273 ? 1.863 23.067 -42.813 1.00 79.88 273 SER A CA 1
ATOM 2164 C C . SER A 1 273 ? 0.640 23.976 -42.641 1.00 79.88 273 SER A C 1
ATOM 2166 O O . SER A 1 273 ? 0.401 24.845 -43.473 1.00 79.88 273 SER A O 1
ATOM 2168 N N . GLU A 1 274 ? -0.090 23.827 -41.534 1.00 84.06 274 GLU A N 1
ATOM 2169 C CA . GLU A 1 274 ? -1.227 24.674 -41.153 1.00 84.06 274 GLU A CA 1
ATOM 2170 C C . GLU A 1 274 ? -0.799 25.979 -40.450 1.00 84.06 274 GLU A C 1
ATOM 2172 O O . GLU A 1 274 ? -1.645 26.791 -40.082 1.00 84.06 274 GLU A O 1
ATOM 2177 N N . GLY A 1 275 ? 0.508 26.201 -40.249 1.00 79.25 275 GLY A N 1
ATOM 2178 C CA . GLY A 1 275 ? 1.048 27.408 -39.610 1.00 79.25 275 GLY A CA 1
ATOM 2179 C C . GLY A 1 275 ? 0.808 27.496 -38.097 1.00 79.25 275 GLY A C 1
ATOM 2180 O O . GLY A 1 275 ? 1.022 28.549 -37.500 1.00 79.25 275 GLY A O 1
ATOM 2181 N N . LEU A 1 276 ? 0.369 26.407 -37.457 1.00 78.38 276 LEU A N 1
ATOM 2182 C CA . LEU A 1 276 ? 0.129 26.326 -36.010 1.00 78.38 276 LEU A CA 1
ATOM 2183 C C . LEU A 1 276 ? 1.427 26.119 -35.209 1.00 78.38 276 LEU A C 1
ATOM 2185 O O . LEU A 1 276 ? 1.486 26.461 -34.023 1.00 78.38 276 LEU A O 1
ATOM 2189 N N . ILE A 1 277 ? 2.456 25.559 -35.853 1.00 79.94 277 ILE A N 1
ATOM 2190 C CA . ILE A 1 277 ? 3.824 25.441 -35.335 1.00 79.94 277 ILE A CA 1
ATOM 2191 C C . ILE A 1 277 ? 4.749 26.236 -36.260 1.00 79.94 277 ILE A C 1
ATOM 2193 O O . ILE A 1 277 ? 4.897 25.890 -37.431 1.00 79.94 277 ILE A O 1
ATOM 2197 N N . THR A 1 278 ? 5.390 27.279 -35.733 1.00 81.06 278 THR A N 1
ATOM 2198 C CA . THR A 1 278 ? 6.327 28.118 -36.495 1.00 81.06 278 THR A CA 1
ATOM 2199 C C . THR A 1 278 ? 7.753 27.567 -36.395 1.00 81.06 278 THR A C 1
ATOM 2201 O O . THR A 1 278 ? 8.119 26.947 -35.396 1.00 81.06 278 THR A O 1
ATOM 2204 N N . ALA A 1 279 ? 8.597 27.822 -37.402 1.00 75.94 279 ALA A N 1
ATOM 2205 C CA . ALA A 1 279 ? 10.019 27.453 -37.370 1.00 75.94 279 ALA A CA 1
ATOM 2206 C C . ALA A 1 279 ? 10.768 28.048 -36.158 1.00 75.94 279 ALA A C 1
ATOM 2208 O O . ALA A 1 279 ? 11.618 27.383 -35.570 1.00 75.94 279 ALA A O 1
ATOM 2209 N N . GLU A 1 280 ? 10.368 29.243 -35.723 1.00 75.56 280 GLU A N 1
ATOM 2210 C CA . GLU A 1 280 ? 10.879 29.918 -34.524 1.00 75.56 280 GLU A CA 1
ATOM 2211 C C . GLU A 1 280 ? 10.578 29.134 -33.230 1.00 75.56 280 GLU A C 1
ATOM 2213 O O . GLU A 1 280 ? 11.441 29.018 -32.361 1.00 75.56 280 GLU A O 1
ATOM 2218 N N . ASP A 1 281 ? 9.391 28.514 -33.119 1.00 72.75 281 ASP A N 1
ATOM 2219 C CA . ASP A 1 281 ? 9.017 27.688 -31.957 1.00 72.75 281 ASP A CA 1
ATOM 2220 C C . ASP A 1 281 ? 9.888 26.411 -31.875 1.00 72.75 281 ASP A C 1
ATOM 2222 O O . ASP A 1 281 ? 10.131 25.882 -30.785 1.00 72.75 281 ASP A O 1
ATOM 2226 N N . MET A 1 282 ? 10.359 25.898 -33.020 1.00 74.25 282 MET A N 1
ATOM 2227 C CA . MET A 1 282 ? 11.261 24.740 -33.077 1.00 74.25 282 MET A CA 1
ATOM 2228 C C . MET A 1 282 ? 12.696 25.122 -32.711 1.00 74.25 282 MET A C 1
ATOM 2230 O O . MET A 1 282 ? 13.343 24.400 -31.952 1.00 74.25 282 MET A O 1
ATOM 2234 N N . GLU A 1 283 ? 13.180 26.264 -33.195 1.00 76.88 283 GLU A N 1
ATOM 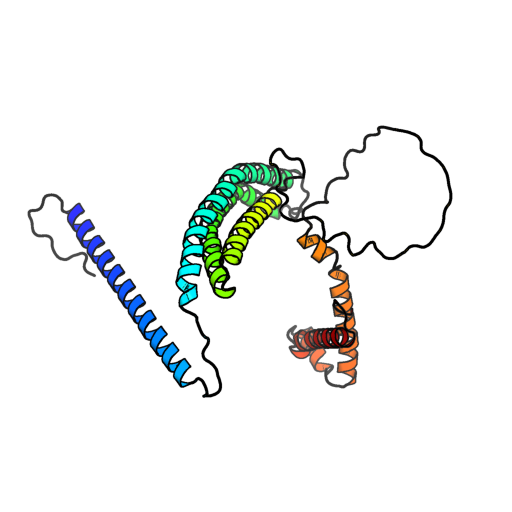2235 C CA . GLU A 1 283 ? 14.509 26.779 -32.857 1.00 76.88 283 GLU A CA 1
ATOM 2236 C C . GLU A 1 283 ? 14.616 27.125 -31.363 1.00 76.88 283 GLU A C 1
ATOM 2238 O O . GLU A 1 283 ? 15.600 26.774 -30.704 1.00 76.88 283 GLU A O 1
ATOM 2243 N N . GLU A 1 284 ? 13.562 27.702 -30.777 1.00 75.88 284 GLU A N 1
ATOM 2244 C CA . GLU A 1 284 ? 13.488 27.942 -29.334 1.00 75.88 284 GLU A CA 1
ATOM 2245 C C . GLU A 1 284 ? 13.479 26.632 -28.525 1.00 75.88 284 GLU A C 1
ATOM 2247 O O . GLU A 1 284 ? 14.108 26.542 -27.464 1.00 75.88 284 GLU A O 1
ATOM 2252 N N . TYR A 1 285 ? 12.809 25.587 -29.020 1.00 75.38 285 TYR A N 1
ATOM 2253 C CA . TYR A 1 285 ? 12.826 24.278 -28.369 1.00 75.38 285 TYR A CA 1
ATOM 2254 C C . TYR A 1 285 ? 14.217 23.636 -28.396 1.00 75.38 285 TYR A C 1
ATOM 2256 O O . TYR A 1 285 ? 14.659 23.114 -27.374 1.00 75.38 285 TYR A O 1
ATOM 2264 N N . ILE A 1 286 ? 14.923 23.702 -29.526 1.00 75.56 286 ILE A N 1
ATOM 2265 C CA . ILE A 1 286 ? 16.264 23.119 -29.680 1.00 75.56 286 ILE A CA 1
ATOM 2266 C C . ILE A 1 286 ? 17.287 23.857 -28.806 1.00 75.56 286 ILE A C 1
ATOM 2268 O O . ILE A 1 286 ? 18.132 23.223 -28.178 1.00 75.56 286 ILE A O 1
ATOM 2272 N N . THR A 1 287 ? 17.195 25.187 -28.728 1.00 75.25 287 THR A N 1
ATOM 2273 C CA . THR A 1 287 ? 18.166 26.018 -27.997 1.00 75.25 287 THR A CA 1
ATOM 2274 C C . THR A 1 287 ? 17.914 26.073 -26.489 1.00 75.25 287 THR A C 1
ATOM 2276 O O . THR A 1 287 ? 18.870 26.084 -25.716 1.00 75.25 287 THR A O 1
ATOM 2279 N N . LYS A 1 288 ? 16.649 26.096 -26.040 1.00 73.62 288 LYS A N 1
ATOM 2280 C CA . LYS A 1 288 ? 16.292 26.251 -24.613 1.00 73.62 288 LYS A CA 1
ATOM 2281 C C . LYS A 1 288 ? 15.694 24.998 -23.967 1.00 73.62 288 LYS A C 1
ATOM 2283 O O . LYS A 1 288 ? 15.506 24.979 -22.750 1.00 73.62 288 LYS A O 1
ATOM 2288 N N . GLY A 1 289 ? 15.322 23.981 -24.747 1.00 65.50 289 GLY A N 1
ATOM 2289 C CA . GLY A 1 289 ? 14.715 22.731 -24.263 1.00 65.50 289 GLY A CA 1
ATOM 2290 C C . GLY A 1 289 ? 13.321 22.875 -23.631 1.00 65.50 289 GLY A C 1
ATOM 2291 O O . GLY A 1 289 ? 12.806 21.919 -23.055 1.00 65.50 289 GLY A O 1
ATOM 2292 N N . LYS A 1 290 ? 12.699 24.064 -23.680 1.00 58.97 290 LYS A N 1
ATOM 2293 C CA . LYS A 1 290 ? 11.467 24.395 -22.933 1.00 58.97 290 LYS A CA 1
ATOM 2294 C C . LYS A 1 290 ? 10.415 25.089 -23.802 1.00 58.97 290 LYS A C 1
ATOM 2296 O O . LYS A 1 290 ? 9.999 26.208 -23.530 1.00 58.97 290 LYS A O 1
ATOM 2301 N N . GLY A 1 291 ? 9.934 24.394 -24.825 1.00 66.75 291 GLY A N 1
ATOM 2302 C CA . GLY A 1 291 ? 8.843 24.858 -25.690 1.00 66.75 291 GLY A CA 1
ATOM 2303 C C . GLY A 1 291 ? 7.520 24.168 -25.356 1.00 66.75 291 GLY A C 1
ATOM 2304 O O . GLY A 1 291 ? 7.300 23.039 -25.782 1.00 66.75 291 GLY A O 1
ATOM 2305 N N . LYS A 1 292 ? 6.607 24.843 -24.636 1.00 67.69 292 LYS A N 1
ATOM 2306 C CA . LYS A 1 292 ? 5.309 24.271 -24.196 1.00 67.69 292 LYS A CA 1
ATOM 2307 C C . LYS A 1 292 ? 4.438 23.753 -25.353 1.00 67.69 292 LYS A C 1
ATOM 2309 O O . LYS A 1 292 ? 3.656 22.823 -25.164 1.00 67.69 292 LYS A O 1
ATOM 2314 N N . LYS A 1 293 ? 4.541 24.358 -26.543 1.00 71.00 293 LYS A N 1
ATOM 2315 C CA . LYS A 1 293 ? 3.794 23.929 -27.737 1.00 71.00 293 LYS A CA 1
ATOM 2316 C C . LYS A 1 293 ? 4.269 22.560 -28.238 1.00 71.00 293 LYS A C 1
ATOM 2318 O O . LYS A 1 293 ? 3.445 21.676 -28.443 1.00 71.00 293 LYS A O 1
ATOM 2323 N N . LEU A 1 294 ? 5.581 22.370 -28.369 1.00 70.81 294 LEU A N 1
ATOM 2324 C CA . LEU A 1 294 ? 6.149 21.154 -28.950 1.00 70.81 294 LEU A CA 1
ATOM 2325 C C . LEU A 1 294 ? 6.267 20.009 -27.933 1.00 70.81 294 LEU A C 1
ATOM 2327 O O . LEU A 1 294 ? 6.048 18.859 -28.291 1.00 70.81 294 LEU A O 1
ATOM 2331 N N . SER A 1 295 ? 6.552 20.309 -26.660 1.00 73.00 295 SER A N 1
ATOM 2332 C CA . SER A 1 295 ? 6.757 19.272 -25.638 1.00 73.00 295 SER A CA 1
ATOM 2333 C C . SER A 1 295 ? 5.482 18.771 -24.965 1.00 73.00 295 SER A C 1
ATOM 2335 O O . SER A 1 295 ? 5.466 17.647 -24.475 1.00 73.00 295 SER A O 1
ATOM 2337 N N . ILE A 1 296 ? 4.423 19.586 -24.912 1.00 76.81 296 ILE A N 1
ATOM 2338 C CA . ILE A 1 296 ? 3.189 19.243 -24.184 1.00 76.81 296 ILE A CA 1
ATOM 2339 C C . ILE A 1 296 ? 1.991 19.193 -25.130 1.00 76.81 296 ILE A C 1
ATOM 2341 O O . ILE A 1 296 ? 1.263 18.203 -25.138 1.00 76.81 296 ILE A O 1
ATOM 2345 N N . LYS A 1 297 ? 1.777 20.232 -25.951 1.00 81.19 297 LYS A N 1
ATOM 2346 C CA . LYS A 1 297 ? 0.556 20.320 -26.772 1.00 81.19 297 LYS A CA 1
ATOM 2347 C C . LYS A 1 297 ? 0.544 19.326 -27.934 1.00 81.19 297 LYS A C 1
ATOM 2349 O O . LYS A 1 297 ? -0.476 18.678 -28.141 1.00 81.19 297 LYS A O 1
ATOM 2354 N N . LEU A 1 298 ? 1.654 19.177 -28.658 1.00 82.81 298 LEU A N 1
ATOM 2355 C CA . LEU A 1 298 ? 1.749 18.246 -29.790 1.00 82.81 298 LEU A CA 1
ATOM 2356 C C . LEU A 1 298 ? 1.552 16.771 -29.361 1.00 82.81 298 LEU A C 1
ATOM 2358 O O . LEU A 1 298 ? 0.689 16.105 -29.938 1.00 82.81 298 LEU A O 1
ATOM 2362 N N . PRO A 1 299 ? 2.240 16.263 -28.319 1.00 85.12 299 PRO A N 1
ATOM 2363 C CA . PRO A 1 299 ? 2.019 14.903 -27.827 1.00 85.12 299 PRO A CA 1
ATOM 2364 C C . PRO A 1 299 ? 0.586 14.682 -27.318 1.00 85.12 299 PRO A C 1
ATOM 2366 O O . PRO A 1 299 ? -0.038 13.674 -27.647 1.00 85.12 299 PRO A O 1
ATOM 2369 N N . ALA A 1 300 ? 0.021 15.645 -26.577 1.00 84.12 300 ALA A N 1
ATOM 2370 C CA . ALA A 1 300 ? -1.354 15.561 -26.079 1.00 84.12 300 ALA A CA 1
ATOM 2371 C C . ALA A 1 300 ? -2.391 15.513 -27.216 1.00 84.12 300 ALA A C 1
ATOM 2373 O O . ALA A 1 300 ? -3.347 14.739 -27.150 1.00 84.12 300 ALA A O 1
ATOM 2374 N N . TRP A 1 301 ? -2.180 16.291 -28.281 1.00 84.44 301 TRP A N 1
ATOM 2375 C CA . TRP A 1 301 ? -3.041 16.289 -29.463 1.00 84.44 301 TRP A CA 1
ATOM 2376 C C . TRP A 1 301 ? -3.012 14.941 -30.198 1.00 84.44 301 TRP A C 1
ATOM 2378 O O . TRP A 1 301 ? -4.063 14.419 -30.569 1.00 84.44 301 TRP A O 1
ATOM 2388 N N . CYS A 1 302 ? -1.833 14.320 -30.322 1.00 84.31 302 CYS A N 1
ATOM 2389 C CA . CYS A 1 302 ? -1.684 12.999 -30.944 1.00 84.31 302 CYS A CA 1
ATOM 2390 C C . CYS A 1 302 ? -2.418 11.895 -30.160 1.00 84.31 302 CYS A C 1
ATOM 2392 O O . CYS A 1 302 ? -3.077 11.042 -30.759 1.00 84.31 302 CYS A O 1
ATOM 2394 N N . ILE A 1 303 ? -2.350 11.925 -28.822 1.00 86.31 303 ILE A N 1
ATOM 2395 C CA . ILE A 1 303 ? -3.071 10.971 -27.958 1.00 86.31 303 ILE A CA 1
ATOM 2396 C C . ILE A 1 303 ? -4.580 11.166 -28.099 1.00 86.31 303 ILE A C 1
ATOM 2398 O O . ILE A 1 303 ? -5.310 10.195 -28.296 1.00 86.31 303 ILE A O 1
ATOM 2402 N N . LEU A 1 304 ? -5.051 12.414 -28.049 1.00 85.94 304 LEU A N 1
ATOM 2403 C CA . LEU A 1 304 ? -6.470 12.734 -28.189 1.00 85.94 304 LEU A CA 1
ATOM 2404 C C . LEU A 1 304 ? -7.031 12.248 -29.532 1.00 85.94 304 LEU A C 1
ATOM 2406 O O . LEU A 1 304 ? -8.101 11.642 -29.576 1.00 85.94 304 LEU A O 1
ATOM 2410 N N . GLN A 1 305 ? -6.300 12.463 -30.627 1.00 84.12 305 GLN A N 1
ATOM 2411 C CA . GLN A 1 305 ? -6.728 12.020 -31.951 1.00 84.12 305 GLN A CA 1
ATOM 2412 C C . GLN A 1 305 ? -6.781 10.488 -32.059 1.00 84.12 305 GLN A C 1
ATOM 2414 O O . GLN A 1 305 ? -7.690 9.950 -32.692 1.00 84.12 305 GLN A O 1
ATOM 2419 N N . CYS A 1 306 ? -5.852 9.780 -31.415 1.00 83.62 306 CYS A N 1
ATOM 2420 C CA . CYS A 1 306 ? -5.857 8.320 -31.345 1.00 83.62 306 CYS A CA 1
ATOM 2421 C C . CYS A 1 306 ? -7.045 7.780 -30.545 1.00 83.62 306 CYS A C 1
ATOM 2423 O O . CYS A 1 306 ? -7.745 6.884 -31.020 1.00 83.62 306 CYS A O 1
ATOM 2425 N N . LEU A 1 307 ? -7.341 8.374 -29.388 1.00 83.81 307 LEU A N 1
ATOM 2426 C CA . LEU A 1 307 ? -8.511 8.016 -28.584 1.00 83.81 307 LEU A CA 1
ATOM 2427 C C . LEU A 1 307 ? -9.812 8.238 -29.362 1.00 83.81 307 LEU A C 1
ATOM 2429 O O . LEU A 1 307 ? -10.660 7.351 -29.407 1.00 83.81 307 LEU A O 1
ATOM 2433 N N . LEU A 1 308 ? -9.939 9.376 -30.049 1.00 84.12 308 LEU A N 1
ATOM 2434 C CA . LEU A 1 308 ? -11.110 9.686 -30.872 1.00 84.12 308 LEU A CA 1
ATOM 2435 C C . LEU A 1 308 ? -11.274 8.726 -32.055 1.00 84.12 308 LEU A C 1
ATOM 2437 O O . LEU A 1 308 ? -12.396 8.328 -32.365 1.00 84.12 308 LEU A O 1
ATOM 2441 N N . ARG A 1 309 ? -10.180 8.345 -32.724 1.00 82.62 309 ARG A N 1
ATOM 2442 C CA . ARG A 1 309 ? -10.225 7.355 -33.812 1.00 82.62 309 ARG A CA 1
ATOM 2443 C C . ARG A 1 309 ? -10.612 5.974 -33.295 1.00 82.62 309 ARG A C 1
ATOM 2445 O O . ARG A 1 309 ? -11.487 5.354 -33.885 1.00 82.62 309 ARG A O 1
ATOM 2452 N N . SER A 1 310 ? -10.029 5.555 -32.174 1.00 83.50 310 SER A N 1
ATOM 2453 C CA . SER A 1 310 ? -10.304 4.261 -31.536 1.00 83.50 310 SER A CA 1
ATOM 2454 C C . SER A 1 310 ? -11.764 4.148 -31.089 1.00 83.50 310 SER A C 1
ATOM 2456 O O . SER A 1 310 ? -12.408 3.129 -31.336 1.00 83.50 310 SER A O 1
ATOM 2458 N N . ALA A 1 311 ? -12.307 5.225 -30.509 1.00 81.38 311 ALA A N 1
ATOM 2459 C CA . ALA A 1 311 ? -13.707 5.314 -30.105 1.00 81.38 311 ALA A CA 1
ATOM 2460 C C . ALA A 1 311 ? -14.662 5.292 -31.309 1.00 81.38 311 ALA A C 1
ATOM 2462 O O . ALA A 1 311 ? -15.679 4.611 -31.275 1.00 81.38 311 ALA A O 1
ATOM 2463 N N . LYS A 1 312 ? -14.324 5.989 -32.406 1.00 84.38 312 LYS A N 1
ATOM 2464 C CA . LYS A 1 312 ? -15.124 5.950 -33.644 1.00 84.38 312 LYS A CA 1
ATOM 2465 C C . LYS A 1 312 ? -15.132 4.577 -34.318 1.00 84.38 312 LYS A C 1
ATOM 2467 O O . LYS A 1 312 ? -16.088 4.268 -35.019 1.00 84.38 312 LYS A O 1
ATOM 2472 N N . SER A 1 313 ? -14.077 3.787 -34.144 1.00 81.44 313 SER A N 1
ATOM 2473 C CA . SER A 1 313 ? -13.954 2.437 -34.707 1.00 81.44 313 SER A CA 1
ATOM 2474 C C . SER A 1 313 ? -14.497 1.320 -33.808 1.00 81.44 313 SER A C 1
ATOM 2476 O O . SER A 1 313 ? -14.331 0.160 -34.167 1.00 81.44 313 SER A O 1
ATOM 2478 N N . ASP A 1 314 ? -15.078 1.653 -32.647 1.00 76.06 314 ASP A N 1
ATOM 2479 C CA . ASP A 1 314 ? -15.551 0.703 -31.622 1.00 76.06 314 ASP A CA 1
ATOM 2480 C C . ASP A 1 314 ? -14.521 -0.394 -31.281 1.00 76.06 314 ASP A C 1
ATOM 2482 O O . ASP A 1 314 ? -14.802 -1.586 -31.177 1.00 76.06 314 ASP A O 1
ATOM 2486 N N . SER A 1 315 ? -13.259 0.024 -31.176 1.00 74.00 315 SER A N 1
ATOM 2487 C CA . SER A 1 315 ? -12.138 -0.871 -30.914 1.00 74.00 315 SER A CA 1
ATOM 2488 C C . SER A 1 315 ? -12.043 -1.184 -29.418 1.00 74.00 315 SER A C 1
ATOM 2490 O O . SER A 1 315 ? -12.018 -0.274 -28.591 1.00 74.00 315 SER A O 1
ATOM 2492 N N . HIS A 1 316 ? -11.871 -2.462 -29.060 1.00 59.16 316 HIS A N 1
ATOM 2493 C CA . HIS A 1 316 ? -11.593 -2.895 -27.680 1.00 59.16 316 HIS A CA 1
ATOM 2494 C C . HIS A 1 316 ? -10.229 -2.403 -27.129 1.00 59.16 316 HIS A C 1
ATOM 2496 O O . HIS A 1 316 ? -9.916 -2.647 -25.964 1.00 59.16 316 HIS A O 1
ATOM 2502 N N . GLY A 1 317 ? -9.412 -1.712 -27.939 1.00 72.88 317 GLY A N 1
ATOM 2503 C CA . GLY A 1 317 ? -8.121 -1.133 -27.548 1.00 72.88 317 GLY A CA 1
ATOM 2504 C C . GLY A 1 317 ? -7.733 0.133 -28.329 1.00 72.88 317 GLY A C 1
ATOM 2505 O O . GLY A 1 317 ? -8.518 0.669 -29.111 1.00 72.88 317 GLY A O 1
ATOM 2506 N N . LEU A 1 318 ? -6.505 0.623 -28.121 1.00 72.06 318 LEU A N 1
ATOM 2507 C CA . LEU A 1 318 ? -5.961 1.751 -28.891 1.00 72.06 318 LEU A CA 1
ATOM 2508 C C . LEU A 1 318 ? -5.660 1.319 -30.328 1.00 72.06 318 LEU A C 1
ATOM 2510 O O . LEU A 1 318 ? -4.957 0.333 -30.552 1.00 72.06 318 LEU A O 1
ATOM 2514 N N . LEU A 1 319 ? -6.167 2.086 -31.287 1.00 72.56 319 LEU A N 1
ATOM 2515 C CA . LEU A 1 319 ? -5.941 1.887 -32.710 1.00 72.56 319 LEU A CA 1
ATOM 2516 C C . LEU A 1 319 ? -4.639 2.600 -33.103 1.00 72.56 319 LEU A C 1
ATOM 2518 O O . LEU A 1 319 ? -4.605 3.815 -33.311 1.00 72.56 319 LEU A O 1
ATOM 2522 N N . ILE A 1 320 ? -3.564 1.811 -33.095 1.00 71.31 320 ILE A N 1
ATOM 2523 C CA . ILE A 1 320 ? -2.162 2.197 -33.309 1.00 71.31 320 ILE A CA 1
ATOM 2524 C C . ILE A 1 320 ? -1.774 1.836 -34.744 1.00 71.31 320 ILE A C 1
ATOM 2526 O O . ILE A 1 320 ? -1.825 0.632 -35.073 1.00 71.31 320 ILE A O 1
#

Nearest PDB structures (foldseek):
  1jch-assembly1_A  TM=2.300E-01  e=1.897E+00  Escherichia coli str. K-12 substr. W3110
  5nnv-assembly4_D  TM=2.245E-01  e=9.298E+00  Bacillus subtilis subsp. subtilis str. 168

Secondary structure (DSSP, 8-state):
--S-S---S--S-HHHHHHHHHHHHHHHHHHHHHHHHHHHHHHHHHHHHHHHHHHS-TTS------GGGHHHHHHHHHHHHHHHHHHHHHHHHHHHHHHHHHHHHHHHHHHHH--SS--SGGGHHHHHHHHHHHHHHHHHHHHHHHHHHHHHHHHHHHHHHHTT-HHHHHHHHHHHHHHHHHHHHHHTT--TTSSS-----S-SGGGSSSS----------------------S--SS-SS-HHHHHHHHS-HHHHHHHHHHHHHHHHHHHHHTTSS-HHHHHHHHHHS--HIIIIIHHHHHHHHHHHHHHHTT-SS---

Foldseek 3Di:
DPLDDDDDPDDDCPPCVSCCVVVVVVVVVVVVVVVVVVVVVVVVVVVVVVVVVVVDDPPDDPPPQPVVLVVLLVVQLVVLLVVLLVLLLVLLVVLLVLLLVQVLVVLVCCLVVCPDPPVDPVCNVVSVVCSVCSNVVSVVVSVVSNVVSSVQSNVLSVQCSVVVHSVSSVVSSVVVSLVSNVVSCLSSVDDCDPPPHNDDPDDPPVPPPPPPDDDDDDDDDDDDDDDDDDDDPDDPPDDPPPPPVVVVVVVVVVVVVVVLVVLLVVQVVVCVVVVVDDPVLVVCCVVPVDRCCSPPVSSVVSVVVQVVVCVVVVHPDGDD

Mean predicted aligned error: 20.69 Å

InterPro domains:
  IPR040229 Uncharacterized membrane protein At3g27390-like [PTHR31133] (1-320)

Radius of gyration: 31.92 Å; Cα contacts (8 Å, |Δi|>4): 172; chains: 1; bounding box: 67×74×98 Å

Organism: NCBI:txid206008

pLDDT: mean 70.96, std 20.15, range [23.88, 93.62]

Solvent-accessible surface area (backbone atoms only — not comparable to full-atom values): 19145 Å² total; per-residue (Å²): 143,77,92,77,76,83,84,76,93,84,68,97,55,63,67,60,51,52,51,50,54,56,49,51,53,51,50,52,52,49,52,49,50,54,50,52,52,50,50,51,51,51,54,52,49,52,54,52,51,52,55,49,58,73,69,51,56,99,85,63,77,74,84,79,75,62,68,83,44,50,64,57,14,50,51,42,20,66,53,29,23,60,49,33,34,52,50,46,36,50,53,40,61,68,45,42,64,59,41,48,54,54,50,48,52,47,52,50,46,42,68,73,64,64,60,64,102,54,75,50,85,82,37,55,67,58,52,52,49,50,57,70,43,44,62,56,52,51,53,50,47,43,55,49,44,44,60,48,18,46,54,52,7,48,47,17,11,51,46,11,45,75,68,75,27,70,66,59,13,52,50,43,41,56,47,52,51,51,50,51,52,50,52,55,40,58,77,57,61,66,55,96,86,45,98,66,83,78,83,78,90,71,79,78,74,83,74,69,83,79,83,80,83,83,92,74,90,84,91,82,87,85,88,87,85,82,89,77,90,76,92,77,83,88,84,80,81,88,84,85,86,41,74,69,55,39,56,55,55,68,48,47,58,67,57,55,49,52,49,48,52,52,45,41,51,55,52,47,54,50,37,38,74,71,64,77,45,51,74,66,56,51,52,48,24,73,75,67,73,72,31,67,61,70,74,49,48,44,55,51,50,48,52,51,53,35,52,53,51,14,61,74,64,73,48,99,53,85,65,125

Sequence (320 aa):
MATFEAVGEGVTDKLAHCFMDGTASTIAGACTVVRDVTDFCFHSYFSFMDDLIEKMGEDETPLDIKLSYLPRSALVAFVAVPVDVLMISAVALWKSPCMLLKGWQRLCEDLVGREGPFLETVCVPFAGLAIILWPLAVIGGVIASFFSSFLFGFRAGLIAYQEASFQMGLAYMISAVAIFDEYTNDLLYLREGSCLPRPKYRKEDIQQCETGQNKERYNITTEPAARQHGHHKHRRALQRSKTFMQTIQRLRPIQIWDWFFRSCELNGRILLSEGLITAEDMEEYITKGKGKKLSIKLPAWCILQCLLRSAKSDSHGLLI